Protein AF-A0A9D2T062-F1 (afdb_monomer_lite)

Sequence (338 aa):
MGRRLSGLFLVLALALAACGGQGSWQEQYDLGVQYLSEGNYEEAILAFTAAIEIDPNQAEAYLGRGDAFIGKAEAATPEGAEALEGEALSAYESALADLLRAIDLAPLTVQAYERAAQVYAALGYLDAAIAILERGIEATGDAGLQAALEGWKREQTLTVLTYQAAYRPDGTLCAFQYYDYNEQGYQIRTEFTHCDETGAAESTYIDQWEYDGEPGHCWHIPDRQGYDSEEAWRAEWQEEWHEPGTHDYWTSSTGGDYSICVDPLLYKDTRESVSETGDVLSNENASESESQRRWATAVYTFDEVGHPVAITSYYEDGTISGTAVLEWTVIEPVEEGT

pLDDT: mean 79.62, std 18.16, range [35.62, 98.81]

Structure (mmCIF, N/CA/C/O backbone):
data_AF-A0A9D2T062-F1
#
_entry.id   AF-A0A9D2T062-F1
#
loop_
_atom_site.group_PDB
_atom_site.id
_atom_site.type_symbol
_atom_site.label_atom_id
_atom_site.label_alt_id
_atom_site.label_comp_id
_atom_site.label_asym_id
_atom_site.label_entity_id
_atom_site.label_seq_id
_atom_site.pdbx_PDB_ins_code
_atom_site.Cartn_x
_atom_site.Cartn_y
_atom_site.Cartn_z
_atom_site.occupancy
_atom_site.B_iso_or_equiv
_atom_site.auth_seq_id
_atom_site.auth_comp_id
_atom_site.auth_asym_id
_atom_site.auth_atom_id
_atom_site.pdbx_PDB_model_num
ATOM 1 N N . MET A 1 1 ? -34.544 0.265 85.276 1.00 42.06 1 MET A N 1
ATOM 2 C CA . MET A 1 1 ? -34.104 1.275 84.284 1.00 42.06 1 MET A CA 1
ATOM 3 C C . MET A 1 1 ? -32.990 0.640 83.463 1.00 42.06 1 MET A C 1
ATOM 5 O O . MET A 1 1 ? -31.954 0.375 84.033 1.00 42.06 1 MET A O 1
ATOM 9 N N . GLY A 1 2 ? -33.128 0.216 82.211 1.00 40.97 2 GLY A N 1
ATOM 10 C CA . GLY A 1 2 ? -34.117 0.535 81.192 1.00 40.97 2 GLY A CA 1
ATOM 11 C C . GLY A 1 2 ? -33.544 1.516 80.165 1.00 40.97 2 GLY A C 1
ATOM 12 O O . GLY A 1 2 ? -33.654 2.714 80.396 1.00 40.97 2 GLY A O 1
ATOM 13 N N . ARG A 1 3 ? -33.113 0.971 79.006 1.00 43.97 3 ARG A N 1
ATOM 14 C CA . ARG A 1 3 ? -32.909 1.635 77.690 1.00 43.97 3 ARG A CA 1
ATOM 15 C C . ARG A 1 3 ? -31.596 2.466 77.623 1.00 43.97 3 ARG A C 1
ATOM 17 O O . ARG A 1 3 ? -31.287 3.160 78.570 1.00 43.97 3 ARG A O 1
ATOM 24 N N . ARG A 1 4 ? -30.757 2.497 76.577 1.00 46.62 4 ARG A N 1
ATOM 25 C CA . ARG A 1 4 ? -30.859 2.232 75.127 1.00 46.62 4 ARG A CA 1
ATOM 26 C C . ARG A 1 4 ? -29.434 1.968 74.602 1.00 46.62 4 ARG A C 1
ATOM 28 O O . ARG A 1 4 ? -28.598 2.841 74.779 1.00 46.62 4 ARG A O 1
ATOM 35 N N . LEU A 1 5 ? -29.155 0.841 73.945 1.00 46.44 5 LEU A N 1
ATOM 36 C CA . LEU A 1 5 ? -27.891 0.670 73.195 1.00 46.44 5 LEU A CA 1
ATOM 37 C C . LEU A 1 5 ? -28.026 -0.149 71.898 1.00 46.44 5 LEU A C 1
ATOM 39 O O . LEU A 1 5 ? -27.043 -0.377 71.212 1.00 46.44 5 LEU A O 1
ATOM 43 N N . SER A 1 6 ? -29.238 -0.531 71.491 1.00 50.16 6 SER A N 1
ATOM 44 C CA . SER A 1 6 ? -29.437 -1.455 70.358 1.00 50.16 6 SER A CA 1
ATOM 45 C C . SER A 1 6 ? -29.879 -0.781 69.051 1.00 50.16 6 SER A C 1
ATOM 47 O O . SER A 1 6 ? -30.357 -1.460 68.154 1.00 50.16 6 SER A O 1
ATOM 49 N N . GLY A 1 7 ? -29.769 0.548 68.938 1.00 49.25 7 GLY A N 1
ATOM 50 C CA . GLY A 1 7 ? -30.321 1.303 67.801 1.00 49.25 7 GLY A CA 1
ATOM 51 C C . GLY A 1 7 ? -29.328 1.721 66.714 1.00 49.25 7 GLY A C 1
ATOM 52 O O . GLY A 1 7 ? -29.770 2.112 65.643 1.00 49.25 7 GLY A O 1
ATOM 53 N N . LEU A 1 8 ? -28.013 1.660 66.958 1.00 43.75 8 LEU A N 1
ATOM 54 C CA . LEU A 1 8 ? -27.030 2.248 66.032 1.00 43.75 8 LEU A CA 1
ATOM 55 C C . LEU A 1 8 ? -26.312 1.232 65.130 1.00 43.75 8 LEU A C 1
ATOM 57 O O . LEU A 1 8 ? -25.716 1.624 64.138 1.00 43.75 8 LEU A O 1
ATOM 61 N N . PHE A 1 9 ? -26.418 -0.068 65.420 1.00 42.94 9 PHE A N 1
ATOM 62 C CA . PHE A 1 9 ? -25.858 -1.123 64.562 1.00 42.94 9 PHE A CA 1
ATOM 63 C C . PHE A 1 9 ? -26.811 -1.589 63.452 1.00 42.94 9 PHE A C 1
ATOM 65 O O . PHE A 1 9 ? -26.389 -2.313 62.559 1.00 42.94 9 PHE A O 1
ATOM 72 N N . LEU A 1 10 ? -28.079 -1.155 63.468 1.00 45.53 10 LEU A N 1
ATOM 73 C CA . LEU A 1 10 ? -29.064 -1.532 62.446 1.00 45.53 10 LEU A CA 1
ATOM 74 C C . LEU A 1 10 ? -29.167 -0.536 61.277 1.00 45.53 10 LEU A C 1
ATOM 76 O O . LEU A 1 10 ? -29.875 -0.807 60.315 1.00 45.53 10 LEU A O 1
ATOM 80 N N . VAL A 1 11 ? -28.469 0.604 61.341 1.00 47.41 11 VAL A N 1
ATOM 81 C CA . VAL A 1 11 ? -28.487 1.626 60.275 1.00 47.41 11 VAL A CA 1
ATOM 82 C C . VAL A 1 11 ? -27.285 1.487 59.328 1.00 47.41 11 VAL A C 1
ATOM 84 O O . VAL A 1 11 ? -27.328 1.991 58.214 1.00 47.41 11 VAL A O 1
ATOM 87 N N . LEU A 1 12 ? -26.256 0.715 59.698 1.00 43.84 12 LEU A N 1
ATOM 88 C CA . LEU A 1 12 ? -25.101 0.445 58.830 1.00 43.84 12 LEU A CA 1
ATOM 89 C C . LEU A 1 12 ? -25.234 -0.832 57.976 1.00 43.84 12 LEU A C 1
ATOM 91 O O . LEU A 1 12 ? -24.347 -1.129 57.186 1.00 43.84 12 LEU A O 1
ATOM 95 N N . ALA A 1 13 ? -26.332 -1.581 58.114 1.00 45.59 13 ALA A N 1
ATOM 96 C CA . ALA A 1 13 ? -26.586 -2.821 57.368 1.00 45.59 13 ALA A CA 1
ATOM 97 C C . ALA A 1 13 ? -27.695 -2.689 56.301 1.00 45.59 13 ALA A C 1
ATOM 99 O O . ALA A 1 13 ? -28.050 -3.672 55.661 1.00 45.59 13 ALA A O 1
ATOM 100 N N . LEU A 1 14 ? -28.242 -1.483 56.097 1.00 46.34 14 LEU A N 1
ATOM 101 C CA . LEU A 1 14 ? -29.313 -1.202 55.126 1.00 46.34 14 LEU A CA 1
ATOM 102 C C . LEU A 1 14 ? -28.851 -0.394 53.899 1.00 46.34 14 LEU A C 1
ATOM 104 O O . LEU A 1 14 ? -29.676 0.014 53.092 1.00 46.34 14 LEU A O 1
ATOM 108 N N . ALA A 1 15 ? -27.539 -0.232 53.707 1.00 42.97 15 ALA A N 1
ATOM 109 C CA . ALA A 1 15 ? -26.947 0.302 52.473 1.00 42.97 15 ALA A CA 1
ATOM 110 C C . ALA A 1 15 ? -26.426 -0.807 51.528 1.00 42.97 15 ALA A C 1
ATOM 112 O O . ALA A 1 15 ? -25.572 -0.555 50.688 1.00 42.97 15 ALA A O 1
ATOM 113 N N . LEU A 1 16 ? -26.930 -2.040 51.673 1.00 47.06 16 LEU A N 1
ATOM 114 C CA . LEU A 1 16 ? -26.612 -3.203 50.825 1.00 47.06 16 LEU A CA 1
ATOM 115 C C . LEU A 1 16 ? -27.836 -3.726 50.051 1.00 47.06 16 LEU A C 1
ATOM 117 O O . LEU A 1 16 ? -27.900 -4.890 49.674 1.00 47.06 16 LEU A O 1
ATOM 121 N N . ALA A 1 17 ? -28.822 -2.863 49.808 1.00 43.97 17 ALA A N 1
ATOM 122 C CA . ALA A 1 17 ? -29.994 -3.196 49.002 1.00 43.97 17 ALA A CA 1
ATOM 123 C C . ALA A 1 17 ? -30.348 -2.062 48.031 1.00 43.97 17 ALA A C 1
ATOM 125 O O . ALA A 1 17 ? -31.507 -1.681 47.904 1.00 43.97 17 ALA A O 1
ATOM 126 N N . ALA A 1 18 ? -29.350 -1.537 47.318 1.00 43.19 18 ALA A N 1
ATOM 127 C CA . ALA A 1 18 ? -29.587 -0.968 45.995 1.00 43.19 18 ALA A CA 1
ATOM 128 C C . ALA A 1 18 ? -29.536 -2.114 44.971 1.00 43.19 18 ALA A C 1
ATOM 130 O O . ALA A 1 18 ? -28.650 -2.190 44.131 1.00 43.19 18 ALA A O 1
ATOM 131 N N . CYS A 1 19 ? -30.489 -3.044 45.081 1.00 45.12 19 CYS A N 1
ATOM 132 C CA . CYS A 1 19 ? -30.868 -3.904 43.968 1.00 45.12 19 CYS A CA 1
ATOM 133 C C . CYS A 1 19 ? -31.686 -3.049 42.989 1.00 45.12 19 CYS A C 1
ATOM 135 O O . CYS A 1 19 ? -32.913 -3.099 42.992 1.00 45.12 19 CYS A O 1
ATOM 137 N N . GLY A 1 20 ? -31.008 -2.213 42.208 1.00 46.09 20 GLY A N 1
ATOM 138 C CA . GLY A 1 20 ? -31.485 -1.763 40.903 1.00 46.09 20 GLY A CA 1
ATOM 139 C C . GLY A 1 20 ? -30.562 -2.440 39.904 1.00 46.09 20 GLY A C 1
ATOM 140 O O . GLY A 1 20 ? -29.369 -2.166 39.941 1.00 46.09 20 GLY A O 1
ATOM 141 N N . GLY A 1 21 ? -31.067 -3.428 39.163 1.00 51.72 21 GLY A N 1
ATOM 142 C CA . GLY A 1 21 ? -30.239 -4.354 38.390 1.00 51.72 21 GLY A CA 1
ATOM 143 C C . GLY A 1 21 ? -29.234 -3.628 37.501 1.00 51.72 21 GLY A C 1
ATOM 144 O O . GLY A 1 21 ? -29.600 -2.671 36.824 1.00 51.72 21 GLY A O 1
ATOM 145 N N . GLN A 1 22 ? -27.980 -4.092 37.493 1.00 59.81 22 GLN A N 1
ATOM 146 C CA . GLN A 1 22 ? -27.142 -3.893 36.314 1.00 59.81 22 GLN A CA 1
ATOM 147 C C . GLN A 1 22 ? -27.967 -4.406 35.135 1.00 59.81 22 GLN A C 1
ATOM 149 O O . GLN A 1 22 ? -28.383 -5.568 35.143 1.00 59.81 22 GLN A O 1
ATOM 154 N N . GLY A 1 23 ? -28.296 -3.508 34.206 1.00 67.06 23 GLY A N 1
ATOM 155 C CA . GLY A 1 23 ? -28.950 -3.892 32.964 1.00 67.06 23 GLY A CA 1
ATOM 156 C C . GLY A 1 23 ? -28.120 -4.947 32.238 1.00 67.06 23 GLY A C 1
ATOM 157 O O . GLY A 1 23 ? -26.941 -5.138 32.544 1.00 67.06 23 GLY A O 1
ATOM 158 N N . SER A 1 24 ? -28.721 -5.672 31.302 1.00 91.62 24 SER A N 1
ATOM 159 C CA . SER A 1 24 ? -27.929 -6.587 30.467 1.00 91.62 24 SER A CA 1
ATOM 160 C C . SER A 1 24 ? -26.919 -5.797 29.621 1.00 91.62 24 SER A C 1
ATOM 162 O O . SER A 1 24 ? -27.142 -4.616 29.348 1.00 91.62 24 SER A O 1
ATOM 164 N N . TRP A 1 25 ? -25.826 -6.430 29.175 1.00 96.12 25 TRP A N 1
ATOM 165 C CA . TRP A 1 25 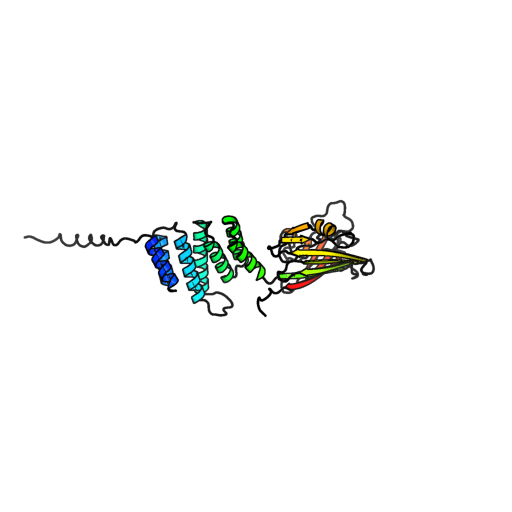? -24.880 -5.773 28.260 1.00 96.12 25 TRP A CA 1
ATOM 166 C C . TRP A 1 25 ? -25.607 -5.236 27.014 1.00 96.12 25 TRP A C 1
ATOM 168 O O . TRP A 1 25 ? -25.284 -4.151 26.547 1.00 96.12 25 TRP A O 1
ATOM 178 N N . GLN A 1 26 ? -26.646 -5.947 26.553 1.00 96.62 26 GLN A N 1
ATOM 179 C CA . GLN A 1 26 ? -27.482 -5.565 25.417 1.00 96.62 26 GLN A CA 1
ATOM 180 C C . GLN A 1 26 ? -28.207 -4.236 25.656 1.00 96.62 26 GLN A C 1
ATOM 182 O O . GLN A 1 26 ? -28.240 -3.397 24.771 1.00 96.62 26 GLN A O 1
ATOM 187 N N . GLU A 1 27 ? -28.743 -4.000 26.856 1.00 96.19 27 GLU A N 1
ATOM 188 C CA . GLU A 1 27 ? -29.428 -2.735 27.165 1.00 96.19 27 GLU A CA 1
ATOM 189 C C . GLU A 1 27 ? -28.457 -1.547 27.145 1.00 96.19 27 GLU A C 1
ATOM 191 O O . GLU A 1 27 ? -28.812 -0.463 26.686 1.00 96.19 27 GLU A O 1
ATOM 196 N N . GLN A 1 28 ? -27.229 -1.743 27.636 1.00 98.06 28 GLN A N 1
ATOM 197 C CA . GLN A 1 28 ? -26.187 -0.713 27.578 1.00 98.06 28 GLN A CA 1
ATOM 198 C C . GLN A 1 28 ? -25.672 -0.509 26.148 1.00 98.06 28 GLN A C 1
ATOM 200 O O . GLN A 1 28 ? -25.434 0.622 25.736 1.00 98.06 28 GLN A O 1
ATOM 205 N N . TYR A 1 29 ? -25.558 -1.588 25.374 1.00 98.31 29 TYR A N 1
ATOM 206 C CA . TYR A 1 29 ? -25.209 -1.540 23.959 1.00 98.31 29 TYR A CA 1
ATOM 207 C C . TYR A 1 29 ? -26.258 -0.773 23.144 1.00 98.31 29 TYR A C 1
ATOM 209 O O . TYR A 1 29 ? -25.903 0.159 22.429 1.00 98.31 29 TYR A O 1
ATOM 217 N N . ASP A 1 30 ? -27.544 -1.096 23.302 1.00 98.19 30 ASP A N 1
ATOM 218 C CA . ASP A 1 30 ? -28.645 -0.436 22.592 1.00 98.19 30 ASP A CA 1
ATOM 219 C C . ASP A 1 30 ? -28.694 1.068 22.920 1.00 98.19 30 ASP A C 1
ATOM 221 O O . ASP A 1 30 ? -28.937 1.899 22.043 1.00 98.19 30 ASP A O 1
ATOM 225 N N . LEU A 1 31 ? -28.407 1.433 24.175 1.00 98.06 31 LEU A N 1
ATOM 226 C CA . LEU A 1 31 ? -28.274 2.828 24.592 1.00 98.06 31 LEU A CA 1
ATOM 227 C C . LEU A 1 31 ? -27.067 3.513 23.929 1.00 98.06 31 LEU A C 1
ATOM 229 O O . LEU A 1 31 ? -27.183 4.652 23.480 1.00 98.06 31 LEU A O 1
ATOM 233 N N . GLY A 1 32 ? -25.928 2.822 23.834 1.00 98.50 32 GLY A N 1
ATOM 234 C CA . GLY A 1 32 ? -24.748 3.308 23.116 1.00 98.50 32 GLY A CA 1
ATOM 235 C C . GLY A 1 32 ? -25.032 3.559 21.638 1.00 98.50 32 GLY A C 1
ATOM 236 O O . GLY A 1 32 ? -24.689 4.621 21.124 1.00 98.50 32 GLY A O 1
ATOM 237 N N . VAL A 1 33 ? -25.746 2.642 20.978 1.00 98.62 33 VAL A N 1
ATOM 238 C CA . VAL A 1 33 ? -26.196 2.801 19.586 1.00 98.62 33 VAL A CA 1
ATOM 239 C C . VAL A 1 33 ? -27.109 4.018 19.437 1.00 98.62 33 VAL A C 1
ATOM 241 O O . VAL A 1 33 ? -26.952 4.788 18.488 1.00 98.62 33 VAL A O 1
ATOM 244 N N . GLN A 1 34 ? -28.035 4.232 20.379 1.00 98.56 34 GLN A N 1
ATOM 245 C CA . GLN A 1 34 ? -28.895 5.414 20.361 1.00 98.56 34 GLN A CA 1
ATOM 246 C C . GLN A 1 34 ? -28.066 6.703 20.445 1.00 98.56 34 GLN A C 1
ATOM 248 O O . GLN A 1 34 ? -28.209 7.566 19.577 1.00 98.56 34 GLN A O 1
ATOM 253 N N . TYR A 1 35 ? -27.182 6.827 21.437 1.00 98.69 35 TYR A N 1
ATOM 254 C CA . TYR A 1 35 ? -26.345 8.020 21.594 1.00 98.69 35 TYR A CA 1
ATOM 255 C C . TYR A 1 35 ? -25.433 8.260 20.391 1.00 98.69 35 TYR A C 1
ATOM 257 O O . TYR A 1 35 ? -25.313 9.397 19.936 1.00 98.69 35 TYR A O 1
ATOM 265 N N . LEU A 1 36 ? -24.860 7.193 19.829 1.00 98.50 36 LEU A N 1
ATOM 266 C CA . LEU A 1 36 ? -24.035 7.271 18.628 1.00 98.50 36 LEU A CA 1
ATOM 267 C C . LEU A 1 36 ? -24.833 7.833 17.444 1.00 98.50 36 LEU A C 1
ATOM 269 O O . LEU A 1 36 ? -24.361 8.734 16.757 1.00 98.50 36 LEU A O 1
ATOM 273 N N . SER A 1 37 ? -26.070 7.367 17.247 1.00 97.94 37 SER A N 1
ATOM 274 C CA . SER A 1 37 ? -26.948 7.865 16.177 1.00 97.94 37 SER A CA 1
ATOM 275 C C . SER A 1 37 ? -27.364 9.332 16.349 1.00 97.94 37 SER A C 1
ATOM 277 O O . SER A 1 37 ? -27.714 9.997 15.374 1.00 97.94 37 SER A O 1
ATOM 279 N N . GLU A 1 38 ? -27.313 9.845 17.580 1.00 97.88 38 GLU A N 1
ATOM 280 C CA . GLU A 1 38 ? -27.590 11.243 17.919 1.00 97.88 38 GLU A CA 1
ATOM 281 C C . GLU A 1 38 ? -26.332 12.133 17.835 1.00 97.88 38 GLU A C 1
ATOM 283 O O . GLU A 1 38 ? -26.443 13.347 18.004 1.00 97.88 38 GLU A O 1
ATOM 288 N N . GLY A 1 39 ? -25.150 11.558 17.568 1.00 97.25 39 GLY A N 1
ATOM 289 C CA . GLY A 1 39 ? -23.861 12.264 17.573 1.00 97.25 39 GLY A CA 1
ATOM 290 C C . GLY A 1 39 ? -23.332 12.590 18.976 1.00 97.25 39 GLY A C 1
ATOM 291 O O . GLY A 1 39 ? -22.400 13.377 19.118 1.00 97.25 39 GLY A O 1
ATOM 292 N N . ASN A 1 40 ? -23.923 12.000 20.018 1.00 98.38 40 ASN A N 1
ATOM 293 C CA . ASN A 1 40 ? -23.521 12.171 21.414 1.00 98.38 40 ASN A CA 1
ATOM 294 C C . ASN A 1 40 ? -22.397 11.173 21.739 1.00 98.38 40 ASN A C 1
ATOM 296 O O . ASN A 1 40 ? -22.619 10.138 22.374 1.00 98.38 40 ASN A O 1
ATOM 300 N N . TYR A 1 41 ? -21.199 11.434 21.210 1.00 98.38 41 TYR A N 1
ATOM 301 C CA . TYR A 1 41 ? -20.104 10.462 21.202 1.00 98.38 41 TYR A CA 1
ATOM 302 C C . TYR A 1 41 ? -19.608 10.101 22.606 1.00 98.38 41 TYR A C 1
ATOM 304 O O . TYR A 1 41 ? -19.357 8.929 22.883 1.00 98.38 41 TYR A O 1
ATOM 312 N N . GLU A 1 42 ? -19.507 11.065 23.521 1.00 98.38 42 GLU A N 1
ATOM 313 C CA . GLU A 1 42 ? -19.092 10.814 24.904 1.00 98.38 42 GLU A CA 1
ATOM 314 C C . GLU A 1 42 ? -20.078 9.900 25.642 1.00 98.38 42 GLU A C 1
ATOM 316 O O . GLU A 1 42 ? -19.667 8.941 26.301 1.00 98.38 42 GLU A O 1
ATOM 321 N N . GLU A 1 43 ? -21.380 10.162 25.520 1.00 98.50 43 GLU A N 1
ATOM 322 C CA . GLU A 1 43 ? -22.428 9.329 26.106 1.00 98.50 43 GLU A CA 1
ATOM 323 C C . GLU A 1 43 ? -22.451 7.928 25.483 1.00 98.50 43 GLU A C 1
ATOM 325 O O . GLU A 1 43 ? -22.599 6.940 26.209 1.00 98.50 43 GLU A O 1
ATOM 330 N N . ALA A 1 44 ? -22.233 7.823 24.169 1.00 98.75 44 ALA A N 1
ATOM 331 C CA . ALA A 1 44 ? -22.102 6.542 23.482 1.00 98.75 44 ALA A CA 1
ATOM 332 C C . ALA A 1 44 ? -20.908 5.737 24.018 1.00 98.75 44 ALA A C 1
ATOM 334 O O . ALA A 1 44 ? -21.064 4.569 24.381 1.00 98.75 44 ALA A O 1
ATOM 335 N N . ILE A 1 45 ? -19.735 6.368 24.159 1.00 98.81 45 ILE A N 1
ATOM 336 C CA . ILE A 1 45 ? -18.526 5.741 24.715 1.00 98.81 45 ILE A CA 1
ATOM 337 C C . ILE A 1 45 ? -18.784 5.212 26.131 1.00 98.81 45 ILE A C 1
ATOM 339 O O . ILE A 1 45 ? -18.372 4.093 26.454 1.00 98.81 45 ILE A O 1
ATOM 343 N N . LEU A 1 46 ? -19.476 5.981 26.979 1.00 98.50 46 LEU A N 1
ATOM 344 C CA . LEU A 1 46 ? -19.821 5.557 28.340 1.00 98.50 46 LEU A CA 1
ATOM 345 C C . LEU A 1 46 ? -20.771 4.352 28.346 1.00 98.50 46 LEU A C 1
ATOM 347 O O . LEU A 1 46 ? -20.537 3.398 29.091 1.00 98.50 46 LEU A O 1
ATOM 351 N N . ALA A 1 47 ? -21.807 4.366 27.508 1.00 98.50 47 ALA A N 1
ATOM 352 C CA . ALA A 1 47 ? -22.774 3.274 27.417 1.00 98.50 47 ALA A CA 1
ATOM 353 C C . ALA A 1 47 ? -22.136 1.981 26.876 1.00 98.50 47 ALA A C 1
ATOM 355 O O . ALA A 1 47 ? -22.282 0.918 27.483 1.00 98.50 47 ALA A O 1
ATOM 356 N N . PHE A 1 48 ? -21.331 2.060 25.812 1.00 98.75 48 PHE A N 1
ATOM 357 C CA . PHE A 1 48 ? -20.593 0.894 25.317 1.00 98.75 48 PHE A CA 1
ATOM 358 C C . PHE A 1 48 ? -19.552 0.390 26.320 1.00 98.75 48 PHE A C 1
ATOM 360 O O . PHE A 1 48 ? -19.372 -0.817 26.465 1.00 98.75 48 PHE A O 1
ATOM 367 N N . THR A 1 49 ? -18.904 1.286 27.071 1.00 98.75 49 THR A N 1
ATOM 368 C CA . THR A 1 49 ? -17.995 0.883 28.154 1.00 98.75 49 THR A CA 1
ATOM 369 C C . THR A 1 49 ? -18.734 0.086 29.224 1.00 98.75 49 THR A C 1
ATOM 371 O O . THR A 1 49 ? -18.247 -0.967 29.629 1.00 98.75 49 THR A O 1
ATOM 374 N N . ALA A 1 50 ? -19.934 0.516 29.623 1.00 98.06 50 ALA A N 1
ATOM 375 C CA . ALA A 1 50 ? -20.762 -0.248 30.551 1.00 98.06 50 ALA A CA 1
ATOM 376 C C . ALA A 1 50 ? -21.153 -1.625 29.980 1.00 98.06 50 ALA A C 1
ATOM 378 O O . ALA A 1 50 ? -21.129 -2.614 30.712 1.00 98.06 50 ALA A O 1
ATOM 379 N N . ALA A 1 51 ? -21.457 -1.721 28.679 1.00 98.31 51 ALA A N 1
ATOM 380 C CA . ALA A 1 51 ? -21.722 -3.003 28.019 1.00 98.31 51 ALA A CA 1
ATOM 381 C C . ALA A 1 51 ? -20.507 -3.950 28.084 1.00 98.31 51 ALA A C 1
ATOM 383 O O . ALA A 1 51 ? -20.660 -5.106 28.479 1.00 98.31 51 ALA A O 1
ATOM 384 N N . ILE A 1 52 ? -19.305 -3.443 27.781 1.00 98.44 52 ILE A N 1
ATOM 385 C CA . ILE A 1 52 ? -18.034 -4.189 27.836 1.00 98.44 52 ILE A CA 1
ATOM 386 C C . ILE A 1 52 ? -17.692 -4.630 29.270 1.00 98.44 52 ILE A C 1
ATOM 388 O O . ILE A 1 52 ? -17.176 -5.727 29.475 1.00 98.44 52 ILE A O 1
ATOM 392 N N . GLU A 1 53 ? -17.979 -3.803 30.280 1.00 98.06 53 GLU A N 1
ATOM 393 C CA . GLU A 1 53 ? -17.776 -4.165 31.691 1.00 98.06 53 GLU A CA 1
ATOM 394 C C . GLU A 1 53 ? -18.713 -5.290 32.156 1.00 98.06 53 GLU A C 1
ATOM 396 O O . GLU A 1 53 ? -18.333 -6.089 33.018 1.00 98.06 53 GLU A O 1
ATOM 401 N N . ILE A 1 54 ? -19.930 -5.360 31.604 1.00 97.56 54 ILE A N 1
ATOM 402 C CA . ILE A 1 54 ? -20.891 -6.432 31.895 1.00 97.56 54 ILE A CA 1
ATOM 403 C C . ILE A 1 54 ? -20.483 -7.727 31.185 1.00 97.56 54 ILE A C 1
ATOM 405 O O . ILE A 1 54 ? -20.514 -8.791 31.810 1.00 97.56 54 ILE A O 1
ATOM 409 N N . ASP A 1 55 ? -20.100 -7.647 29.907 1.00 97.31 55 ASP A N 1
ATOM 410 C CA . ASP A 1 55 ? -19.585 -8.784 29.143 1.00 97.31 55 ASP A CA 1
ATOM 411 C C . ASP A 1 55 ? -18.430 -8.378 28.195 1.00 97.31 55 ASP A C 1
ATOM 413 O O . ASP A 1 55 ? -18.660 -7.786 27.136 1.00 97.31 55 ASP A O 1
ATOM 417 N N . PRO A 1 56 ? -17.173 -8.732 28.529 1.00 97.38 56 PRO A N 1
ATOM 418 C CA . PRO A 1 56 ? -15.987 -8.333 27.769 1.00 97.38 56 PRO A CA 1
ATOM 419 C C . PRO A 1 56 ? -15.732 -9.176 26.508 1.00 97.38 56 PRO A C 1
ATOM 421 O O . PRO A 1 56 ? -14.685 -9.019 25.871 1.00 97.38 56 PRO A O 1
ATOM 424 N N . ASN A 1 57 ? -16.626 -10.107 26.158 1.00 97.31 57 ASN A N 1
ATOM 425 C CA . ASN A 1 57 ? -16.515 -10.911 24.934 1.00 97.31 57 ASN A CA 1
ATOM 426 C C . ASN A 1 57 ? -17.466 -10.450 23.822 1.00 97.31 57 ASN A C 1
ATOM 428 O O . ASN A 1 57 ? -17.544 -11.095 22.778 1.00 97.31 57 ASN A O 1
ATOM 432 N N . GLN A 1 58 ? -18.161 -9.330 24.023 1.00 97.75 58 GLN A N 1
ATOM 433 C CA . GLN A 1 58 ? -19.114 -8.801 23.055 1.00 97.75 58 GLN A CA 1
ATOM 434 C C . GLN A 1 58 ? -18.408 -7.952 22.002 1.00 97.75 58 GLN A C 1
ATOM 436 O O . GLN A 1 58 ? -18.152 -6.765 22.211 1.00 97.75 58 GLN A O 1
ATOM 441 N N . ALA A 1 59 ? -18.095 -8.572 20.862 1.00 97.88 59 ALA A N 1
ATOM 442 C CA . ALA A 1 59 ? -17.425 -7.916 19.743 1.00 97.88 59 ALA A CA 1
ATOM 443 C C . ALA A 1 59 ? -18.185 -6.670 19.258 1.00 97.88 59 ALA A C 1
ATOM 445 O O . ALA A 1 59 ? -17.552 -5.652 18.980 1.00 97.88 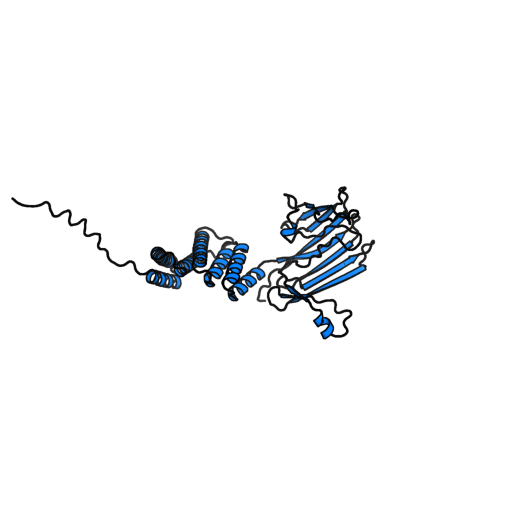59 ALA A O 1
ATOM 446 N N . GLU A 1 60 ? -19.526 -6.700 19.229 1.00 97.56 60 GLU A N 1
ATOM 447 C CA . GLU A 1 60 ? -20.318 -5.548 18.785 1.00 97.56 60 GLU A CA 1
ATOM 448 C C . GLU A 1 60 ? -20.163 -4.340 19.716 1.00 97.56 60 GLU A C 1
ATOM 450 O O . GLU A 1 60 ? -20.181 -3.206 19.245 1.00 97.56 60 GLU A O 1
ATOM 455 N N . ALA A 1 61 ? -19.972 -4.552 21.023 1.00 98.38 61 ALA A N 1
ATOM 456 C CA . ALA A 1 61 ? -19.786 -3.456 21.973 1.00 98.38 61 ALA A CA 1
ATOM 457 C C . ALA A 1 61 ? -18.438 -2.746 21.779 1.00 98.38 61 ALA A C 1
ATOM 459 O O . ALA A 1 61 ? -18.376 -1.522 21.883 1.00 98.38 61 ALA A O 1
ATOM 460 N N . TYR A 1 62 ? -17.381 -3.493 21.441 1.00 98.69 62 TYR A N 1
ATOM 461 C CA . TYR A 1 62 ? -16.098 -2.910 21.037 1.00 98.69 62 TYR A CA 1
ATOM 462 C C . TYR A 1 62 ? -16.211 -2.178 19.699 1.00 98.69 62 TYR A C 1
ATOM 464 O O . TYR A 1 62 ? -15.783 -1.033 19.609 1.00 98.69 62 TYR A O 1
ATOM 472 N N . LEU A 1 63 ? -16.847 -2.785 18.691 1.00 98.62 63 LEU A N 1
ATOM 473 C CA . LEU A 1 63 ? -17.075 -2.144 17.392 1.00 98.62 63 LEU A CA 1
ATOM 474 C C . LEU A 1 63 ? -17.848 -0.823 17.539 1.00 98.62 63 LEU A C 1
ATOM 476 O O . LEU A 1 63 ? -17.403 0.205 17.040 1.00 98.62 63 LEU A O 1
ATOM 480 N N . GLY A 1 64 ? -18.952 -0.829 18.293 1.00 98.62 64 GLY A N 1
ATOM 481 C CA . GLY A 1 64 ? -19.762 0.366 18.540 1.00 98.62 64 GLY A CA 1
ATOM 482 C C . GLY A 1 64 ? -19.008 1.457 19.302 1.00 98.62 64 GLY A C 1
ATOM 483 O O . GLY A 1 64 ? -19.146 2.639 18.985 1.00 98.62 64 GLY A O 1
ATOM 484 N N . ARG A 1 65 ? -18.160 1.087 20.274 1.00 98.81 65 ARG A N 1
ATOM 485 C CA . ARG A 1 65 ? -17.303 2.062 20.963 1.00 98.81 65 ARG A CA 1
ATOM 486 C C . ARG A 1 65 ? -16.212 2.614 20.049 1.00 98.81 65 ARG A C 1
ATOM 488 O O . ARG A 1 65 ? -15.938 3.810 20.115 1.00 98.81 65 ARG A O 1
ATOM 495 N N . GLY A 1 66 ? -15.653 1.777 19.177 1.00 98.69 66 GLY A N 1
ATOM 496 C CA . GLY A 1 66 ? -14.733 2.185 18.121 1.00 98.69 66 GLY A CA 1
ATOM 497 C C . GLY A 1 66 ? -15.358 3.227 17.194 1.00 98.69 66 GLY A C 1
ATOM 498 O O . GLY A 1 66 ? -14.784 4.297 17.017 1.00 98.69 66 GLY A O 1
ATOM 499 N N . ASP A 1 67 ? -16.572 2.976 16.699 1.00 98.75 67 ASP A N 1
ATOM 500 C CA . ASP A 1 67 ? -17.328 3.936 15.881 1.00 98.75 67 ASP A CA 1
ATOM 501 C C . ASP A 1 67 ? -17.605 5.253 16.635 1.00 98.75 67 ASP A C 1
ATOM 503 O O . ASP A 1 67 ? -17.493 6.338 16.064 1.00 98.75 67 ASP A O 1
ATOM 507 N N . ALA A 1 68 ? -17.920 5.191 17.934 1.00 98.75 68 ALA A N 1
ATOM 508 C CA . ALA A 1 68 ? -18.106 6.394 18.748 1.00 98.75 68 ALA A CA 1
ATOM 509 C C . ALA A 1 68 ? -16.808 7.198 18.925 1.00 98.75 68 ALA A C 1
ATOM 511 O O . ALA A 1 68 ? -16.834 8.429 18.887 1.00 98.75 68 ALA A O 1
ATOM 512 N N . PHE A 1 69 ? -15.667 6.522 19.077 1.00 98.69 69 PHE A N 1
ATOM 513 C CA . PHE A 1 69 ? -14.362 7.178 19.093 1.00 98.69 69 PHE A CA 1
ATOM 514 C C . PHE A 1 69 ? -13.994 7.788 17.736 1.00 98.69 69 PHE A C 1
ATOM 516 O O . PHE A 1 69 ? -13.456 8.892 17.728 1.00 98.69 69 PHE A O 1
ATOM 523 N N . ILE A 1 70 ? -14.324 7.140 16.613 1.00 98.56 70 ILE A N 1
ATOM 524 C CA . ILE A 1 70 ? -14.162 7.725 15.270 1.00 98.56 70 ILE A CA 1
ATOM 525 C C . ILE A 1 70 ? -14.970 9.019 15.167 1.00 98.56 70 ILE A C 1
ATOM 527 O O . ILE A 1 70 ? -14.397 10.062 14.873 1.00 98.56 70 ILE A O 1
ATOM 531 N N . GLY A 1 71 ? -16.263 8.991 15.504 1.00 98.00 71 GLY A N 1
ATOM 532 C CA . GLY A 1 71 ? -17.108 10.189 15.440 1.00 98.00 71 GLY A CA 1
ATOM 533 C C . GLY A 1 71 ? -16.601 11.329 16.334 1.00 98.00 71 GLY A C 1
ATOM 534 O O . GLY A 1 71 ? -16.597 12.493 15.930 1.00 98.00 71 GLY A O 1
ATOM 535 N N . LYS A 1 72 ? -16.084 10.999 17.526 1.00 97.88 72 LYS A N 1
ATOM 536 C CA . LYS A 1 72 ? -15.406 11.957 18.414 1.00 97.88 72 LYS A CA 1
ATOM 537 C C . LYS A 1 72 ? -14.141 12.538 17.771 1.00 97.88 72 LYS A C 1
ATOM 539 O O . LYS A 1 72 ? -13.901 13.739 17.878 1.00 97.88 72 LYS A O 1
ATOM 544 N N . ALA A 1 73 ? -13.338 11.704 17.114 1.00 97.06 73 ALA A N 1
ATOM 545 C CA . ALA A 1 73 ? -12.115 12.125 16.443 1.00 97.06 73 ALA A CA 1
ATOM 546 C C . ALA A 1 73 ? -12.407 13.036 15.244 1.00 97.06 73 ALA A C 1
ATOM 548 O O . ALA A 1 73 ? -11.801 14.101 15.115 1.00 97.06 73 ALA A O 1
ATOM 549 N N . GLU A 1 74 ? -13.385 12.669 14.417 1.00 95.56 74 GLU A N 1
ATOM 550 C CA . GLU A 1 74 ? -13.863 13.465 13.286 1.00 95.56 74 GLU A CA 1
ATOM 551 C C . GLU A 1 74 ? -14.386 14.828 13.755 1.00 95.56 74 GLU A C 1
ATOM 553 O O . GLU A 1 74 ? -14.003 15.857 13.204 1.00 95.56 74 GLU A O 1
ATOM 558 N N . ALA A 1 75 ? -15.180 14.867 14.832 1.00 95.62 75 ALA A N 1
ATOM 559 C CA . ALA A 1 75 ? -15.682 16.118 15.405 1.00 95.62 75 ALA A CA 1
ATOM 560 C C . ALA A 1 75 ? -14.578 17.012 15.998 1.00 95.62 75 ALA A C 1
ATOM 562 O O . ALA A 1 75 ? -14.742 18.233 16.071 1.00 95.62 75 ALA A O 1
ATOM 563 N N . ALA A 1 76 ? -13.467 16.414 16.434 1.00 94.50 76 ALA A N 1
ATOM 564 C CA . ALA A 1 76 ? -12.313 17.118 16.981 1.00 94.50 76 ALA A CA 1
ATOM 565 C C . ALA A 1 76 ? -11.278 17.520 15.913 1.00 94.50 76 ALA A C 1
ATOM 567 O O . ALA A 1 76 ? -10.399 18.329 16.212 1.00 94.50 76 ALA A O 1
ATOM 568 N N . THR A 1 77 ? -11.364 16.980 14.693 1.00 92.62 77 THR A N 1
ATOM 569 C CA . THR A 1 77 ? -10.441 17.277 13.588 1.00 92.62 77 THR A CA 1
ATOM 570 C C . THR A 1 77 ? -10.848 18.579 12.890 1.00 92.62 77 THR A C 1
ATOM 572 O O . THR A 1 77 ? -11.929 18.646 12.305 1.00 92.62 77 THR A O 1
ATOM 575 N N . PRO A 1 78 ? -10.016 19.638 12.914 1.00 86.50 78 PRO A N 1
ATOM 576 C CA . PRO A 1 78 ? -10.299 20.845 12.149 1.00 86.50 78 PRO A CA 1
ATOM 577 C C . PRO A 1 78 ? -10.285 20.569 10.643 1.00 86.50 78 PRO A C 1
ATOM 579 O O . PRO A 1 78 ? -9.440 19.827 10.145 1.00 86.50 78 PRO A O 1
ATOM 582 N N . GLU A 1 79 ? -11.178 21.223 9.904 1.00 84.25 79 GLU A N 1
ATOM 583 C CA . GLU A 1 79 ? -11.177 21.164 8.442 1.00 84.25 79 GLU A CA 1
ATOM 584 C C . GLU A 1 79 ? -9.829 21.666 7.886 1.00 84.25 79 GLU A C 1
ATOM 586 O O . GLU A 1 79 ? -9.370 22.755 8.241 1.00 84.25 79 GLU A O 1
ATOM 591 N N . GLY A 1 80 ? -9.186 20.860 7.034 1.00 73.75 80 GLY A N 1
ATOM 592 C CA . GLY A 1 80 ? -7.880 21.174 6.442 1.00 73.75 80 GLY A CA 1
ATOM 593 C C . GLY A 1 80 ? -6.673 20.966 7.365 1.00 73.75 80 GLY A C 1
ATOM 594 O O . GLY A 1 80 ? -5.619 21.543 7.106 1.00 73.75 80 GLY A O 1
ATOM 595 N N . ALA A 1 81 ? -6.806 20.191 8.447 1.00 76.44 81 ALA A N 1
ATOM 596 C CA . ALA A 1 81 ? -5.668 19.837 9.294 1.00 76.44 81 ALA A CA 1
ATOM 597 C C . ALA A 1 81 ? -4.595 19.062 8.503 1.00 76.44 81 ALA A C 1
ATOM 599 O O . ALA A 1 81 ? -4.882 18.027 7.911 1.00 76.44 81 ALA A O 1
ATOM 600 N N . GLU A 1 82 ? -3.351 19.552 8.533 1.00 67.81 82 GLU A N 1
ATOM 601 C CA . GLU A 1 82 ? -2.199 18.890 7.893 1.00 67.81 82 GLU A CA 1
ATOM 602 C C . GLU A 1 82 ? -1.724 17.651 8.676 1.00 67.81 82 GLU A C 1
ATOM 604 O O . GLU A 1 82 ? -1.062 16.781 8.117 1.00 67.81 82 GLU A O 1
ATOM 609 N N . ALA A 1 83 ? -2.052 17.566 9.970 1.00 72.19 83 ALA A N 1
ATOM 610 C CA . ALA A 1 83 ? -1.725 16.439 10.838 1.00 72.19 83 ALA A CA 1
ATOM 611 C C . ALA A 1 83 ? -2.739 16.299 11.985 1.00 72.19 83 ALA A C 1
ATOM 613 O O . ALA A 1 83 ? -3.270 17.294 12.489 1.00 72.19 83 ALA A O 1
ATOM 614 N N . LEU A 1 84 ? -2.980 15.059 12.424 1.00 80.12 84 LEU A N 1
ATOM 615 C CA . LEU A 1 84 ? -3.791 14.768 13.606 1.00 80.12 84 LEU A CA 1
ATOM 616 C C . LEU A 1 84 ? -3.000 15.004 14.894 1.00 80.12 84 LEU A C 1
ATOM 618 O O . LEU A 1 84 ? -1.904 14.478 15.073 1.00 80.12 84 LEU A O 1
ATOM 622 N N . GLU A 1 85 ? -3.602 15.719 15.841 1.00 83.56 85 GLU A N 1
ATOM 623 C CA . GLU A 1 85 ? -3.011 15.986 17.151 1.00 83.56 85 GLU A CA 1
ATOM 624 C C . GLU A 1 85 ? -4.071 15.960 18.264 1.00 83.56 85 GLU A C 1
ATOM 626 O O . GLU A 1 85 ? -5.280 16.020 18.024 1.00 83.56 85 GLU A O 1
ATOM 631 N N . GLY A 1 86 ? -3.610 15.890 19.515 1.00 92.56 86 GLY A N 1
ATOM 632 C CA . GLY A 1 86 ? -4.448 16.096 20.695 1.00 92.56 86 GLY A CA 1
ATOM 633 C C . GLY A 1 86 ? -5.608 15.106 20.822 1.00 92.56 86 GLY A C 1
ATOM 634 O O . GLY A 1 86 ? -5.409 13.893 20.854 1.00 92.56 86 GLY A O 1
ATOM 635 N N . GLU A 1 87 ? -6.821 15.641 20.969 1.00 94.06 87 GLU A N 1
ATOM 636 C CA . GLU A 1 87 ? -8.028 14.847 21.219 1.00 94.06 87 GLU A CA 1
ATOM 637 C C . GLU A 1 87 ? -8.395 13.946 20.035 1.00 94.06 87 GLU A C 1
ATOM 639 O O . GLU A 1 87 ? -8.742 12.788 20.258 1.00 94.06 87 GLU A O 1
ATOM 644 N N . ALA A 1 88 ? -8.256 14.437 18.799 1.00 93.81 88 ALA A N 1
ATOM 645 C CA . ALA A 1 88 ? -8.551 13.654 17.603 1.00 93.81 88 ALA A CA 1
ATOM 646 C C . ALA A 1 88 ? -7.613 12.445 17.484 1.00 93.81 88 ALA A C 1
ATOM 648 O O . ALA A 1 88 ? -8.076 11.318 17.328 1.00 93.81 88 ALA A O 1
ATOM 649 N N . LEU A 1 89 ? -6.303 12.665 17.654 1.00 86.62 89 LEU A N 1
ATOM 650 C CA . LEU A 1 89 ? -5.305 11.593 17.632 1.00 86.62 89 LEU A CA 1
ATOM 651 C C . LEU A 1 89 ? -5.597 10.529 18.703 1.00 86.62 89 LEU A C 1
ATOM 653 O O . LEU A 1 89 ? -5.683 9.344 18.394 1.00 86.62 89 LEU A O 1
ATOM 657 N N . SER A 1 90 ? -5.828 10.952 19.950 1.00 88.25 90 SER A N 1
ATOM 658 C CA . SER A 1 90 ? -6.109 10.027 21.056 1.00 88.25 90 SER A CA 1
ATOM 659 C C . SER A 1 90 ? -7.413 9.241 20.864 1.00 88.25 90 SER A C 1
ATOM 661 O O . SER A 1 90 ? -7.498 8.070 21.253 1.00 88.25 90 SER A O 1
ATOM 663 N N . ALA A 1 91 ? -8.432 9.865 20.268 1.00 97.31 91 ALA A N 1
ATOM 664 C CA . ALA A 1 91 ? -9.687 9.201 19.946 1.00 97.31 91 ALA A CA 1
ATOM 665 C C . ALA A 1 91 ? -9.497 8.163 18.828 1.00 97.31 91 ALA A C 1
ATOM 667 O O . ALA A 1 91 ? -9.940 7.031 18.997 1.00 97.31 91 ALA A O 1
ATOM 668 N N . TYR A 1 92 ? -8.757 8.476 17.759 1.00 93.38 92 TYR A N 1
ATOM 669 C CA . TYR A 1 92 ? -8.430 7.495 16.718 1.00 93.38 92 TYR A CA 1
ATOM 670 C C . TYR A 1 92 ? -7.605 6.311 17.242 1.00 93.38 92 TYR A C 1
ATOM 672 O O . TYR A 1 92 ? -7.908 5.166 16.912 1.00 93.38 92 TYR A O 1
ATOM 680 N N . GLU A 1 93 ? -6.618 6.537 18.114 1.00 85.88 93 GLU A N 1
ATOM 681 C CA . GLU A 1 93 ? -5.865 5.445 18.754 1.00 85.88 93 GLU A CA 1
ATOM 682 C C . GLU A 1 93 ? -6.777 4.533 19.595 1.00 85.88 93 GLU A C 1
ATOM 684 O O . GLU A 1 93 ? -6.647 3.306 19.565 1.00 85.88 93 GLU A O 1
ATOM 689 N N . SER A 1 94 ? -7.730 5.129 20.319 1.00 92.81 94 SER A N 1
ATOM 690 C CA . SER A 1 94 ? -8.718 4.388 21.113 1.00 92.81 94 SER A CA 1
ATOM 691 C C . SER A 1 94 ? -9.682 3.600 20.223 1.00 92.81 94 SER A C 1
ATOM 693 O O . SER A 1 94 ? -9.963 2.436 20.511 1.00 92.81 94 SER A O 1
ATOM 695 N N . ALA A 1 95 ? -10.134 4.203 19.116 1.00 98.38 95 ALA A N 1
ATOM 696 C CA . ALA A 1 95 ? -10.956 3.533 18.118 1.00 98.38 95 ALA A CA 1
ATOM 697 C C . ALA A 1 95 ? -10.239 2.309 17.551 1.00 98.38 95 ALA A C 1
ATOM 699 O O . ALA A 1 95 ? -10.794 1.212 17.553 1.00 98.38 95 ALA A O 1
ATOM 700 N N . LEU A 1 96 ? -8.985 2.476 17.125 1.00 90.69 96 LEU A N 1
ATOM 701 C CA . LEU A 1 96 ? -8.198 1.395 16.547 1.00 90.69 96 LEU A CA 1
ATOM 702 C C . LEU A 1 96 ? -8.032 0.226 17.524 1.00 90.69 96 LEU A C 1
ATOM 704 O O . LEU A 1 96 ? -8.217 -0.928 17.140 1.00 90.69 96 LEU A O 1
ATOM 708 N N . ALA A 1 97 ? -7.726 0.510 18.792 1.00 89.56 97 ALA A N 1
ATOM 709 C CA . ALA A 1 97 ? -7.588 -0.525 19.812 1.00 89.56 97 ALA A CA 1
ATOM 710 C C . ALA A 1 97 ? -8.877 -1.352 19.985 1.00 89.56 97 ALA A C 1
ATOM 712 O O . ALA A 1 97 ? -8.816 -2.583 20.067 1.00 89.56 97 ALA A O 1
ATOM 713 N N . ASP A 1 98 ? -10.038 -0.695 20.003 1.00 97.19 98 ASP A N 1
ATOM 714 C CA . ASP A 1 98 ? -11.334 -1.367 20.121 1.00 97.19 98 ASP A CA 1
ATOM 715 C C . ASP A 1 98 ? -11.702 -2.155 18.855 1.00 97.19 98 ASP A C 1
ATOM 717 O O . ASP A 1 98 ? -12.183 -3.285 18.953 1.00 97.19 98 ASP A O 1
ATOM 721 N N . LEU A 1 99 ? -11.418 -1.619 17.668 1.00 97.94 99 LEU A N 1
ATOM 722 C CA . LEU A 1 99 ? -11.664 -2.301 16.394 1.00 97.94 99 LEU A CA 1
ATOM 723 C C . LEU A 1 99 ? -10.822 -3.573 16.259 1.00 97.94 99 LEU A C 1
ATOM 725 O O . LEU A 1 99 ? -11.349 -4.630 15.909 1.00 97.94 99 LEU A O 1
ATOM 729 N N . LEU A 1 100 ? -9.538 -3.510 16.619 1.00 91.81 100 LEU A N 1
ATOM 730 C CA . LEU A 1 100 ? -8.670 -4.690 16.650 1.00 91.81 100 LEU A CA 1
ATOM 731 C C . LEU A 1 100 ? -9.174 -5.725 17.663 1.00 91.81 100 LEU A C 1
ATOM 733 O O . LEU A 1 100 ? -9.181 -6.922 17.377 1.00 91.81 100 LEU A O 1
ATOM 737 N N . ARG A 1 101 ? -9.679 -5.277 18.819 1.00 93.75 101 ARG A N 1
ATOM 738 C CA . ARG A 1 101 ? -10.292 -6.175 19.801 1.00 93.75 101 ARG A CA 1
ATOM 739 C C . ARG A 1 101 ? -11.577 -6.827 19.277 1.00 93.75 101 ARG A C 1
ATOM 741 O O . ARG A 1 101 ? -11.805 -8.005 19.558 1.00 93.75 101 ARG A O 1
ATOM 748 N N . ALA A 1 102 ? -12.398 -6.096 18.526 1.00 98.00 102 ALA A N 1
ATOM 749 C CA . ALA A 1 102 ? -13.592 -6.634 17.878 1.00 98.00 102 ALA A CA 1
ATOM 750 C C . ALA A 1 102 ? -13.230 -7.699 16.826 1.00 98.00 102 ALA A C 1
ATOM 752 O O . ALA A 1 102 ? -13.850 -8.762 16.811 1.00 98.00 102 ALA A O 1
ATOM 753 N N . ILE A 1 103 ? -12.185 -7.462 16.021 1.00 96.25 103 ILE A N 1
ATOM 754 C CA . ILE A 1 103 ? -11.645 -8.433 15.052 1.00 96.25 103 ILE A CA 1
ATOM 755 C C . ILE A 1 103 ? -11.162 -9.705 15.760 1.00 96.25 103 ILE A C 1
ATOM 757 O O . ILE A 1 103 ? -11.515 -10.808 15.347 1.00 96.25 103 ILE A O 1
ATOM 761 N N . ASP A 1 104 ? -10.410 -9.575 16.856 1.00 93.69 104 ASP A N 1
ATOM 762 C CA . ASP A 1 104 ? -9.912 -10.730 17.618 1.00 93.69 104 ASP A CA 1
ATOM 763 C C . ASP A 1 104 ? -11.046 -11.598 18.193 1.00 93.69 104 ASP A C 1
ATOM 765 O O . ASP A 1 104 ? -10.914 -12.819 18.301 1.00 93.69 104 ASP A O 1
ATOM 769 N N . LEU A 1 105 ? -12.156 -10.972 18.599 1.00 95.75 105 LEU A N 1
ATOM 770 C CA . LEU A 1 105 ? -13.327 -11.661 19.147 1.00 95.75 105 LEU A CA 1
ATOM 771 C C . LEU A 1 105 ? -14.215 -12.277 18.058 1.00 95.75 105 LEU A C 1
ATOM 773 O O . LEU A 1 105 ? -14.776 -13.355 18.262 1.00 95.75 105 LEU A O 1
ATOM 777 N N . ALA A 1 106 ? -14.351 -11.599 16.919 1.00 97.56 106 ALA A N 1
ATOM 778 C CA . ALA A 1 106 ? -15.223 -11.985 15.818 1.00 97.56 106 ALA A CA 1
ATOM 779 C C . ALA A 1 106 ? -14.543 -11.704 14.459 1.00 97.56 106 ALA A C 1
ATOM 781 O O . ALA A 1 106 ? -14.885 -10.728 13.786 1.00 97.56 106 ALA A O 1
ATOM 782 N N . PRO A 1 107 ? -13.631 -12.585 14.003 1.00 93.12 107 PRO A N 1
ATOM 783 C CA . PRO A 1 107 ? -12.778 -12.346 12.831 1.00 93.12 107 PRO A CA 1
ATOM 784 C C . PRO A 1 107 ? -13.516 -12.372 11.487 1.00 93.12 107 PRO A C 1
ATOM 786 O O . PRO A 1 107 ? -12.915 -12.127 10.452 1.00 93.12 107 PRO A O 1
ATOM 789 N N . LEU A 1 108 ? -14.817 -12.671 11.474 1.00 96.75 108 LEU A N 1
ATOM 790 C CA . LEU A 1 108 ? -15.645 -12.598 10.266 1.00 96.75 108 LEU A CA 1
ATOM 791 C C . LEU A 1 108 ? -16.403 -11.265 10.140 1.00 96.75 108 LEU A C 1
ATOM 793 O O . LEU A 1 108 ? -17.246 -11.107 9.260 1.00 96.75 108 LEU A O 1
ATOM 797 N N . THR A 1 109 ? -16.138 -10.308 11.033 1.00 96.12 109 THR A N 1
ATOM 798 C CA . THR A 1 109 ? -16.818 -9.008 11.057 1.00 96.12 109 THR A CA 1
ATOM 799 C C . THR A 1 109 ? -16.178 -8.055 10.051 1.00 96.12 109 THR A C 1
ATOM 801 O O . THR A 1 109 ? -15.294 -7.280 10.404 1.00 96.12 109 THR A O 1
ATOM 804 N N . VAL A 1 110 ? -16.651 -8.093 8.802 1.00 97.38 110 VAL A N 1
ATOM 805 C CA . VAL A 1 110 ? -16.173 -7.245 7.687 1.00 97.38 110 VAL A CA 1
ATOM 806 C C . VAL A 1 110 ? -16.053 -5.771 8.087 1.00 97.38 110 VAL A C 1
ATOM 808 O O . VAL A 1 110 ? -15.000 -5.164 7.912 1.00 97.38 110 VAL A O 1
ATOM 811 N N . GLN A 1 111 ? -17.097 -5.227 8.720 1.00 97.31 111 GLN A N 1
ATOM 812 C CA . GLN A 1 111 ? -17.149 -3.822 9.134 1.00 97.31 111 GLN A CA 1
ATOM 813 C C . GLN A 1 111 ? -15.975 -3.418 10.042 1.00 97.31 111 GLN A C 1
ATOM 815 O O . GLN A 1 111 ? -15.491 -2.295 9.953 1.00 97.31 111 GLN A O 1
ATOM 820 N N . ALA A 1 112 ? -15.484 -4.319 10.900 1.00 96.25 112 ALA A N 1
ATOM 821 C CA . ALA A 1 112 ? -14.389 -4.000 11.811 1.00 96.25 112 ALA A CA 1
ATOM 822 C C . ALA A 1 112 ? -13.052 -3.818 11.068 1.00 96.25 112 ALA A C 1
ATOM 824 O O . ALA A 1 112 ? -12.272 -2.941 11.435 1.00 96.25 112 ALA A O 1
ATOM 825 N N . TYR A 1 113 ? -12.811 -4.590 10.001 1.00 97.62 113 TYR A N 1
ATOM 826 C CA . TYR A 1 113 ? -11.636 -4.427 9.138 1.00 97.62 113 TYR A CA 1
ATOM 827 C C . TYR A 1 113 ? -11.692 -3.122 8.348 1.00 97.62 113 TYR A C 1
ATOM 829 O O . TYR A 1 113 ? -10.710 -2.385 8.320 1.00 97.62 113 TYR A O 1
ATOM 837 N N . GLU A 1 114 ? -12.850 -2.811 7.762 1.00 96.62 114 GLU A N 1
ATOM 838 C CA . GLU A 1 114 ? -13.058 -1.576 7.002 1.00 96.62 114 GLU A CA 1
ATOM 839 C C . GLU A 1 114 ? -12.830 -0.336 7.880 1.00 96.62 114 GLU A C 1
ATOM 841 O O . GLU A 1 114 ? -12.066 0.562 7.523 1.00 96.62 114 GLU A O 1
ATOM 846 N N . ARG A 1 115 ? -13.427 -0.318 9.080 1.00 97.75 115 ARG A N 1
ATOM 847 C CA . ARG A 1 115 ? -13.225 0.758 10.057 1.00 97.75 115 ARG A CA 1
ATOM 848 C C . ARG A 1 115 ? -11.774 0.856 10.515 1.00 97.75 115 ARG A C 1
ATOM 850 O O . ARG A 1 115 ? -11.251 1.961 10.617 1.00 97.75 115 ARG A O 1
ATOM 857 N N . ALA A 1 116 ? -11.106 -0.270 10.770 1.00 94.00 116 ALA A N 1
ATOM 858 C CA . ALA A 1 116 ? -9.701 -0.256 11.171 1.00 94.00 116 ALA A CA 1
ATOM 859 C C . ALA A 1 116 ? -8.811 0.322 10.064 1.00 94.00 116 ALA A C 1
ATOM 861 O O . ALA A 1 116 ? -7.932 1.128 10.361 1.00 94.00 116 ALA A O 1
ATOM 862 N N . ALA A 1 117 ? -9.070 -0.033 8.802 1.00 94.50 117 ALA A N 1
ATOM 863 C CA . ALA A 1 117 ? -8.357 0.518 7.655 1.00 94.50 117 ALA A CA 1
ATOM 864 C C . ALA A 1 117 ? -8.525 2.040 7.579 1.00 94.50 117 ALA A C 1
ATOM 866 O O . ALA A 1 117 ? -7.525 2.751 7.564 1.00 94.50 117 ALA A O 1
ATOM 867 N N . GLN A 1 118 ? -9.766 2.540 7.651 1.00 94.06 118 GLN A N 1
ATOM 868 C CA . GLN A 1 118 ? -10.076 3.978 7.669 1.00 94.06 118 GLN A CA 1
ATOM 869 C C . GLN A 1 118 ? -9.310 4.721 8.774 1.00 94.06 118 GLN A C 1
ATOM 871 O O . GLN A 1 118 ? -8.697 5.757 8.517 1.00 94.06 118 GLN A O 1
ATOM 876 N N . VAL A 1 119 ? -9.281 4.167 9.992 1.00 91.75 119 VAL A N 1
ATOM 877 C CA . VAL A 1 119 ? -8.529 4.756 11.110 1.00 91.75 119 VAL A CA 1
ATOM 878 C C . VAL A 1 119 ? -7.021 4.730 10.851 1.00 91.75 119 VAL A C 1
ATOM 880 O O . VAL A 1 119 ? -6.340 5.714 11.135 1.00 91.75 119 VAL A O 1
ATOM 883 N N . TYR A 1 120 ? -6.485 3.652 10.272 1.00 84.75 120 TYR A N 1
ATOM 884 C CA . TYR A 1 120 ? -5.081 3.607 9.868 1.00 84.75 120 TYR A CA 1
ATOM 885 C C . TYR A 1 120 ? -4.733 4.684 8.821 1.00 84.75 120 TYR A C 1
ATOM 887 O O . TYR A 1 120 ? -3.700 5.326 9.008 1.00 84.75 120 TYR A O 1
ATOM 895 N N . ALA A 1 121 ? -5.566 4.971 7.799 1.00 84.44 121 ALA A N 1
ATOM 896 C CA . ALA A 1 121 ? -5.314 6.139 6.918 1.00 84.44 121 ALA A CA 1
ATOM 897 C C . ALA A 1 121 ? -5.311 7.435 7.688 1.00 84.44 121 ALA A C 1
ATOM 899 O O . ALA A 1 121 ? -4.431 8.258 7.460 1.00 84.44 121 ALA A O 1
ATOM 900 N N . ALA A 1 122 ? -6.324 7.646 8.533 1.00 85.88 122 ALA A N 1
ATOM 901 C CA . ALA A 1 122 ? -6.471 8.909 9.238 1.00 85.88 122 ALA A CA 1
ATOM 902 C C . ALA A 1 122 ? -5.199 9.208 10.044 1.00 85.88 122 ALA A C 1
ATOM 904 O O . ALA A 1 122 ? -4.707 10.332 10.041 1.00 85.88 122 ALA A O 1
ATOM 905 N N . LEU A 1 123 ? -4.612 8.172 10.651 1.00 79.06 123 LEU A N 1
ATOM 906 C CA . LEU A 1 123 ? -3.345 8.223 11.381 1.00 79.06 123 LEU A CA 1
ATOM 907 C C . LEU A 1 123 ? -2.083 8.289 10.490 1.00 79.06 123 LEU A C 1
ATOM 909 O O . LEU A 1 123 ? -0.975 8.375 11.017 1.00 79.06 123 LEU A O 1
ATOM 913 N N . GLY A 1 124 ? -2.223 8.245 9.164 1.00 72.38 124 GLY A N 1
ATOM 914 C CA . GLY A 1 124 ? -1.123 8.260 8.193 1.00 72.38 124 GLY A CA 1
ATOM 915 C C . GLY A 1 124 ? -0.423 6.910 7.997 1.00 72.38 124 GLY A C 1
ATOM 916 O O . GLY A 1 124 ? 0.622 6.840 7.355 1.00 72.38 124 GLY A O 1
ATOM 917 N N . TYR A 1 125 ? -0.973 5.823 8.536 1.00 73.00 125 TYR A N 1
ATOM 918 C CA . TYR A 1 125 ? -0.399 4.478 8.475 1.00 73.00 125 TYR A CA 1
ATOM 919 C C . TYR A 1 125 ? -0.965 3.675 7.294 1.00 73.00 125 TYR A C 1
ATOM 921 O O . TYR A 1 125 ? -1.623 2.652 7.486 1.00 73.00 125 TYR A O 1
ATOM 929 N N . LEU A 1 126 ? -0.706 4.129 6.063 1.00 72.50 126 LEU A N 1
ATOM 930 C CA . LEU A 1 126 ? -1.267 3.527 4.842 1.00 72.50 126 LEU A CA 1
ATOM 931 C C . LEU A 1 126 ? -0.903 2.042 4.670 1.00 72.50 126 LEU A C 1
ATOM 933 O O . LEU A 1 126 ? -1.780 1.236 4.369 1.00 72.50 126 LEU A O 1
ATOM 937 N N . ASP A 1 127 ? 0.341 1.651 4.963 1.00 66.06 127 ASP A N 1
ATOM 938 C CA . ASP A 1 127 ? 0.765 0.241 4.915 1.00 66.06 127 ASP A CA 1
ATOM 939 C C . ASP A 1 127 ? -0.051 -0.640 5.873 1.00 66.06 127 ASP A C 1
ATOM 941 O O . ASP A 1 127 ? -0.416 -1.771 5.555 1.00 66.06 127 ASP A O 1
ATOM 945 N N . ALA A 1 128 ? -0.370 -0.117 7.062 1.00 71.31 128 ALA A N 1
ATOM 946 C CA . ALA A 1 128 ? -1.171 -0.837 8.046 1.00 71.31 128 ALA A CA 1
ATOM 947 C C . ALA A 1 128 ? -2.649 -0.915 7.633 1.00 71.31 128 ALA A C 1
ATOM 949 O O . ALA A 1 128 ? -3.309 -1.914 7.927 1.00 71.31 128 ALA A O 1
ATOM 950 N N . ALA A 1 129 ? -3.154 0.100 6.924 1.00 81.19 129 ALA A N 1
ATOM 951 C CA . ALA A 1 129 ? -4.490 0.077 6.344 1.00 81.19 129 ALA A CA 1
ATOM 952 C C . ALA A 1 129 ? -4.612 -0.994 5.248 1.00 81.19 129 ALA A C 1
ATOM 954 O O . ALA A 1 129 ? -5.550 -1.787 5.265 1.00 81.19 129 ALA A O 1
ATOM 955 N N . ILE A 1 130 ? -3.626 -1.081 4.353 1.00 80.31 130 ILE A N 1
ATOM 956 C CA . ILE A 1 130 ? -3.539 -2.141 3.339 1.00 80.31 130 ILE A CA 1
ATOM 957 C C . ILE A 1 130 ? -3.483 -3.517 4.013 1.00 80.31 130 ILE A C 1
ATOM 959 O O . ILE A 1 130 ? -4.328 -4.372 3.748 1.00 80.31 130 ILE A O 1
ATOM 963 N N . ALA A 1 131 ? -2.568 -3.701 4.968 1.00 73.31 131 ALA A N 1
ATOM 964 C CA . ALA A 1 131 ? -2.382 -4.984 5.639 1.00 73.31 131 ALA A CA 1
ATOM 965 C C . ALA A 1 131 ? -3.631 -5.449 6.410 1.00 73.31 131 ALA A C 1
ATOM 967 O O . ALA A 1 131 ? -3.918 -6.648 6.474 1.00 73.31 131 ALA A O 1
ATOM 968 N N . ILE A 1 132 ? -4.388 -4.531 7.028 1.00 86.06 132 ILE A N 1
ATOM 969 C CA . ILE A 1 132 ? -5.619 -4.917 7.728 1.00 86.06 132 ILE A CA 1
ATOM 970 C C . ILE A 1 132 ? -6.733 -5.289 6.741 1.00 86.06 132 ILE A C 1
ATOM 972 O O . ILE A 1 132 ? -7.471 -6.234 7.022 1.00 86.06 132 ILE A O 1
ATOM 976 N N . LEU A 1 133 ? -6.823 -4.632 5.578 1.00 89.50 133 LEU A N 1
ATOM 977 C CA . LEU A 1 133 ? -7.763 -5.012 4.517 1.00 89.50 133 LEU A CA 1
ATOM 978 C C . LEU A 1 133 ? -7.430 -6.392 3.947 1.00 89.50 133 LEU A C 1
ATOM 980 O O . LEU A 1 133 ? -8.323 -7.230 3.860 1.00 89.50 133 LEU A O 1
ATOM 984 N N . GLU A 1 134 ? -6.158 -6.674 3.660 1.00 86.12 134 GLU A N 1
ATOM 985 C CA . GLU A 1 134 ? -5.696 -7.990 3.193 1.00 86.12 134 GLU A CA 1
ATOM 986 C C . GLU A 1 134 ? -6.057 -9.106 4.180 1.00 86.12 134 GLU A C 1
ATOM 988 O O . GLU A 1 134 ? -6.641 -10.120 3.795 1.00 86.12 134 GLU A O 1
ATOM 993 N N . ARG A 1 135 ? -5.810 -8.887 5.480 1.00 87.75 135 ARG A N 1
ATOM 994 C CA . ARG A 1 135 ? -6.233 -9.823 6.538 1.00 87.75 135 ARG A CA 1
ATOM 995 C C . ARG A 1 135 ? -7.747 -10.023 6.569 1.00 87.75 135 ARG A C 1
ATOM 997 O O . ARG A 1 135 ? -8.212 -11.126 6.855 1.00 87.75 135 ARG A O 1
ATOM 1004 N N . GLY A 1 136 ? -8.517 -8.965 6.329 1.00 90.62 136 GLY A N 1
ATOM 1005 C CA . GLY A 1 136 ? -9.973 -9.031 6.265 1.00 90.62 136 GLY A CA 1
ATOM 1006 C C . GLY A 1 136 ? -10.462 -9.829 5.058 1.00 90.62 136 GLY A C 1
ATOM 1007 O O . GLY A 1 136 ? -11.343 -10.676 5.209 1.00 90.62 136 GLY A O 1
ATOM 1008 N N . ILE A 1 137 ? -9.852 -9.627 3.889 1.00 94.31 137 ILE A N 1
ATOM 1009 C CA . ILE A 1 137 ? -10.130 -10.384 2.659 1.00 94.31 137 ILE A CA 1
ATOM 1010 C C . ILE A 1 137 ? -9.806 -11.864 2.868 1.00 94.31 137 ILE A C 1
ATOM 1012 O O . ILE A 1 137 ? -10.639 -12.711 2.560 1.00 94.31 137 ILE A O 1
ATOM 1016 N N . GLU A 1 138 ? -8.655 -12.193 3.459 1.00 87.56 138 GLU A N 1
ATOM 1017 C CA . GLU A 1 138 ? -8.285 -13.583 3.756 1.00 87.56 138 GLU A CA 1
ATOM 1018 C C . GLU A 1 138 ? -9.295 -14.253 4.703 1.00 87.56 138 GLU A C 1
ATOM 1020 O O . GLU A 1 138 ? -9.701 -15.397 4.489 1.00 87.56 138 GLU A O 1
ATOM 1025 N N . ALA A 1 139 ? -9.734 -13.536 5.742 1.00 86.81 139 ALA A N 1
ATOM 1026 C CA . ALA A 1 139 ? -10.658 -14.076 6.734 1.00 86.81 139 ALA A CA 1
ATOM 1027 C C . ALA A 1 139 ? -12.092 -14.245 6.202 1.00 86.81 139 ALA A C 1
ATOM 1029 O O . ALA A 1 139 ? -12.786 -15.184 6.598 1.00 86.81 139 ALA A O 1
ATOM 1030 N N . THR A 1 140 ? -12.553 -13.335 5.341 1.00 95.81 140 THR A N 1
ATOM 1031 C CA . THR A 1 140 ? -13.979 -13.209 4.983 1.00 95.81 140 THR A CA 1
ATOM 1032 C C . THR A 1 140 ? -14.295 -13.525 3.525 1.00 95.81 140 THR A C 1
ATOM 1034 O O . THR A 1 140 ? -15.428 -13.903 3.226 1.00 95.81 140 THR A O 1
ATOM 1037 N N . GLY A 1 141 ? -13.325 -13.380 2.619 1.00 90.81 141 GLY A N 1
ATOM 1038 C CA . GLY A 1 141 ? -13.545 -13.383 1.172 1.00 90.81 141 GLY A CA 1
ATOM 1039 C C . GLY A 1 141 ? -14.425 -12.226 0.686 1.00 90.81 141 GLY A C 1
ATOM 1040 O O . GLY A 1 141 ? -15.076 -12.357 -0.350 1.00 90.81 141 GLY A O 1
ATOM 1041 N N . ASP A 1 142 ? -14.524 -11.136 1.455 1.00 96.56 142 ASP A N 1
ATOM 1042 C CA . ASP A 1 142 ? -15.439 -10.034 1.167 1.00 96.56 142 ASP A CA 1
ATOM 1043 C C . ASP A 1 142 ? -14.948 -9.153 0.007 1.00 96.56 142 ASP A C 1
ATOM 1045 O O . ASP A 1 142 ? -13.863 -8.570 0.043 1.00 96.56 142 ASP A O 1
ATOM 1049 N N . ALA A 1 143 ? -15.790 -9.024 -1.019 1.00 90.94 143 ALA A N 1
ATOM 1050 C CA . ALA A 1 143 ? -15.493 -8.228 -2.207 1.00 90.94 143 ALA A CA 1
ATOM 1051 C C . ALA A 1 143 ? -15.492 -6.711 -1.939 1.00 90.94 143 ALA A C 1
ATOM 1053 O O . ALA A 1 143 ? -14.874 -5.957 -2.688 1.00 90.94 143 ALA A O 1
ATOM 1054 N N . GLY A 1 144 ? -16.174 -6.245 -0.887 1.00 91.06 144 GLY A N 1
ATOM 1055 C CA . GLY A 1 144 ? -16.161 -4.843 -0.473 1.00 91.06 144 GLY A CA 1
ATOM 1056 C C . GLY A 1 144 ? -14.806 -4.437 0.102 1.00 91.06 144 GLY A C 1
ATOM 1057 O O . GLY A 1 144 ? -14.273 -3.398 -0.281 1.00 91.06 144 GLY A O 1
ATOM 1058 N N . LEU A 1 145 ? -14.202 -5.286 0.940 1.00 91.81 145 LEU A N 1
ATOM 1059 C CA . LEU A 1 145 ? -12.832 -5.077 1.428 1.00 91.81 145 LEU A CA 1
ATOM 1060 C C . LEU A 1 145 ? -11.811 -5.099 0.290 1.00 91.81 145 LEU A C 1
ATOM 1062 O O . LEU A 1 145 ? -10.887 -4.289 0.293 1.00 91.81 145 LEU A O 1
ATOM 1066 N N . GLN A 1 146 ? -12.001 -5.974 -0.700 1.00 86.00 146 GLN A N 1
ATOM 1067 C CA . GLN A 1 146 ? -11.171 -5.983 -1.903 1.00 86.00 146 GLN A CA 1
ATOM 1068 C C . GLN A 1 146 ? -11.308 -4.670 -2.681 1.00 86.00 146 GLN A C 1
ATOM 1070 O O . GLN A 1 146 ? -10.306 -4.045 -3.005 1.00 86.00 146 GLN A O 1
ATOM 1075 N N . ALA A 1 147 ? -12.530 -4.184 -2.906 1.00 84.31 147 ALA A N 1
ATOM 1076 C CA . ALA A 1 147 ? -12.742 -2.898 -3.567 1.00 84.31 147 ALA A CA 1
ATOM 1077 C C . ALA A 1 147 ? -12.122 -1.719 -2.791 1.00 84.31 147 ALA A C 1
ATOM 1079 O O . ALA A 1 147 ? -11.561 -0.815 -3.409 1.00 84.31 147 ALA A O 1
ATOM 1080 N N . ALA A 1 148 ? -12.191 -1.736 -1.455 1.00 86.06 148 ALA A N 1
ATOM 1081 C CA . ALA A 1 148 ? -11.543 -0.734 -0.613 1.00 86.06 148 ALA A CA 1
ATOM 1082 C C . ALA A 1 148 ? -10.016 -0.783 -0.758 1.00 86.06 148 ALA A C 1
ATOM 1084 O O . ALA A 1 148 ? -9.402 0.251 -1.000 1.00 86.06 148 ALA A O 1
ATOM 1085 N N . LEU A 1 149 ? -9.411 -1.973 -0.690 1.00 84.69 149 LEU A N 1
ATOM 1086 C CA . LEU A 1 149 ? -7.967 -2.157 -0.866 1.00 84.69 149 LEU A CA 1
ATOM 1087 C C . LEU A 1 149 ? -7.490 -1.578 -2.202 1.00 84.69 149 LEU A C 1
ATOM 1089 O O . LEU A 1 149 ? -6.506 -0.844 -2.251 1.00 84.69 149 LEU A O 1
ATOM 1093 N N . GLU A 1 150 ? -8.228 -1.855 -3.270 1.00 80.81 150 GLU A N 1
ATOM 1094 C CA . GLU A 1 150 ? -7.910 -1.360 -4.608 1.00 80.81 150 GLU A CA 1
ATOM 1095 C C . GLU A 1 150 ? -8.110 0.147 -4.758 1.00 80.81 150 GLU A C 1
ATOM 1097 O O . GLU A 1 150 ? -7.323 0.808 -5.432 1.00 80.81 150 GLU A O 1
ATOM 1102 N N . GLY A 1 151 ? -9.130 0.718 -4.110 1.00 75.75 151 GLY A N 1
ATOM 1103 C CA . GLY A 1 151 ? -9.299 2.171 -4.048 1.00 75.75 151 GLY A CA 1
ATOM 1104 C C . GLY A 1 151 ? -8.079 2.851 -3.429 1.00 75.75 151 GLY A C 1
ATOM 1105 O O . GLY A 1 151 ? -7.553 3.810 -3.980 1.00 75.75 151 GLY A O 1
ATOM 1106 N N . TRP A 1 152 ? -7.565 2.286 -2.341 1.00 71.38 152 TRP A N 1
ATOM 1107 C CA . TRP A 1 152 ? -6.430 2.848 -1.617 1.00 71.38 152 TRP A CA 1
ATOM 1108 C C . TRP A 1 152 ? -5.114 2.681 -2.362 1.00 71.38 152 TRP A C 1
ATOM 1110 O O . TRP A 1 152 ? -4.301 3.599 -2.363 1.00 71.38 152 TRP A O 1
ATOM 1120 N N . LYS A 1 153 ? -4.916 1.544 -3.037 1.00 68.19 153 LYS A N 1
ATOM 1121 C CA . LYS A 1 153 ? -3.782 1.358 -3.951 1.00 68.19 153 LYS A CA 1
ATOM 1122 C C . LYS A 1 153 ? -3.820 2.363 -5.107 1.00 68.19 153 LYS A C 1
ATOM 1124 O O . LYS A 1 153 ? -2.774 2.858 -5.504 1.00 68.19 153 LYS A O 1
ATOM 1129 N N . ARG A 1 154 ? -5.012 2.701 -5.612 1.00 63.62 154 ARG A N 1
ATOM 1130 C CA . ARG A 1 154 ? -5.200 3.671 -6.705 1.00 63.62 154 ARG A CA 1
ATOM 1131 C C . ARG A 1 154 ? -4.952 5.121 -6.287 1.00 63.62 154 ARG A C 1
ATOM 1133 O O . ARG A 1 154 ? -4.511 5.910 -7.110 1.00 63.62 154 ARG A O 1
ATOM 1140 N N . GLU A 1 155 ? -5.255 5.477 -5.043 1.00 60.56 155 GLU A N 1
ATOM 1141 C CA . GLU A 1 155 ? -5.050 6.832 -4.505 1.00 60.56 155 GLU A CA 1
ATOM 1142 C C . GLU A 1 155 ? -3.585 7.123 -4.134 1.00 60.56 155 GLU A C 1
ATOM 1144 O O . GLU A 1 155 ? -3.243 8.264 -3.823 1.00 60.56 155 GLU A O 1
ATOM 1149 N N . GLN A 1 156 ? -2.699 6.122 -4.181 1.00 59.16 156 GLN A N 1
ATOM 1150 C CA . GLN A 1 156 ? -1.270 6.344 -3.991 1.00 59.16 156 GLN A CA 1
ATOM 1151 C C . GLN A 1 156 ? -0.653 6.966 -5.247 1.00 59.16 156 GLN A C 1
ATOM 1153 O O . GLN A 1 156 ? -0.729 6.412 -6.340 1.00 59.16 156 GLN A O 1
ATOM 1158 N N . THR A 1 157 ? 0.010 8.111 -5.076 1.00 60.00 157 THR A N 1
ATOM 1159 C CA . THR A 1 157 ? 0.921 8.664 -6.080 1.00 60.00 157 THR A CA 1
ATOM 1160 C C . THR A 1 157 ? 2.012 7.637 -6.374 1.00 60.00 157 THR A C 1
ATOM 1162 O O . THR A 1 157 ? 2.794 7.282 -5.488 1.00 60.00 157 THR A O 1
ATOM 1165 N N . LEU A 1 158 ? 2.077 7.167 -7.618 1.00 68.56 158 LEU A N 1
ATOM 1166 C CA . LEU A 1 158 ? 3.077 6.194 -8.041 1.00 68.56 158 LEU A CA 1
ATOM 1167 C C . LEU A 1 158 ? 4.215 6.921 -8.746 1.00 68.56 158 LEU A C 1
ATOM 1169 O O . LEU A 1 158 ? 4.027 7.529 -9.798 1.00 68.56 158 LEU A O 1
ATOM 1173 N N . THR A 1 159 ? 5.418 6.829 -8.189 1.00 74.25 159 THR A N 1
ATOM 1174 C CA . THR A 1 159 ? 6.627 7.184 -8.933 1.00 74.25 159 THR A CA 1
ATOM 1175 C C . THR A 1 159 ? 7.094 5.958 -9.699 1.00 74.25 159 THR A C 1
ATOM 1177 O O . THR A 1 159 ? 7.442 4.942 -9.098 1.00 74.25 159 THR A O 1
ATOM 1180 N N . VAL A 1 160 ? 7.105 6.047 -11.025 1.00 81.56 160 VAL A N 1
ATOM 1181 C CA . VAL A 1 160 ? 7.448 4.929 -11.908 1.00 81.56 160 VAL A CA 1
ATOM 1182 C C . VAL A 1 160 ? 8.664 5.257 -12.764 1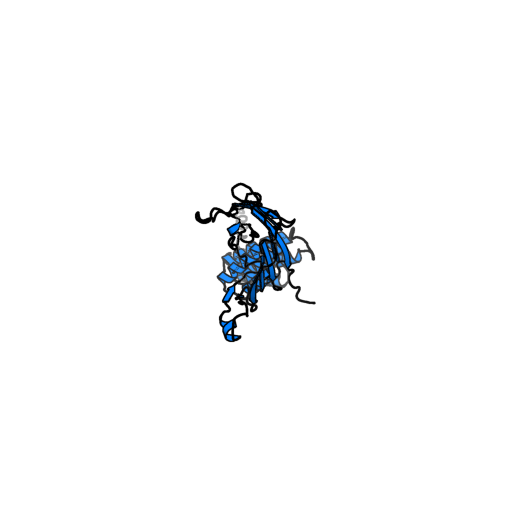.00 81.56 160 VAL A C 1
ATOM 1184 O O . VAL A 1 160 ? 8.880 6.409 -13.150 1.00 81.56 160 VAL A O 1
ATOM 1187 N N . LEU A 1 161 ? 9.470 4.243 -13.073 1.00 85.12 161 LEU A N 1
ATOM 1188 C CA . LEU A 1 161 ? 10.597 4.384 -13.991 1.00 85.12 161 LEU A CA 1
ATOM 1189 C C . LEU A 1 161 ? 10.053 4.502 -15.417 1.00 85.12 161 LEU A C 1
ATOM 1191 O O . LEU A 1 161 ? 9.399 3.576 -15.888 1.00 85.12 161 LEU A O 1
ATOM 1195 N N . THR A 1 162 ? 10.322 5.603 -16.115 1.00 90.31 162 THR A N 1
ATOM 1196 C CA . THR A 1 162 ? 9.826 5.830 -17.489 1.00 90.31 162 THR A CA 1
ATOM 1197 C C . THR A 1 162 ? 10.904 5.700 -18.548 1.00 90.31 162 THR A C 1
ATOM 1199 O O . THR A 1 162 ? 10.601 5.425 -19.710 1.00 90.31 162 THR A O 1
ATOM 1202 N N . TYR A 1 163 ? 12.167 5.868 -18.163 1.00 91.88 163 TYR A N 1
ATOM 1203 C CA . TYR A 1 163 ? 13.281 5.692 -19.078 1.00 91.88 163 TYR A CA 1
ATOM 1204 C C . TYR A 1 163 ? 14.530 5.213 -18.360 1.00 91.88 163 TYR A C 1
ATOM 1206 O O . TYR A 1 163 ? 14.811 5.599 -17.225 1.00 91.88 163 TYR A O 1
ATOM 1214 N N . GLN A 1 164 ? 15.316 4.418 -19.074 1.00 90.75 164 GLN A N 1
ATOM 1215 C CA . GLN A 1 164 ? 16.679 4.127 -18.682 1.00 90.75 164 GLN A CA 1
ATOM 1216 C C . GLN A 1 164 ? 17.604 3.959 -19.879 1.00 90.75 164 GLN A C 1
ATOM 1218 O O . GLN A 1 164 ? 17.185 3.543 -20.959 1.00 90.75 164 GLN A O 1
ATOM 1223 N N . ALA A 1 165 ?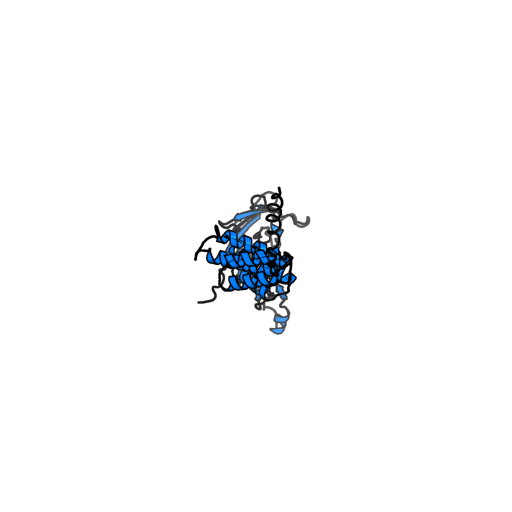 18.889 4.221 -19.671 1.00 91.94 165 ALA A N 1
ATOM 1224 C CA . ALA A 1 165 ? 19.918 3.983 -20.673 1.00 91.94 165 ALA A CA 1
ATOM 1225 C C . ALA A 1 165 ? 21.239 3.561 -20.053 1.00 91.94 165 ALA A C 1
ATOM 1227 O O . ALA A 1 165 ? 21.634 4.072 -19.008 1.00 91.94 165 ALA A O 1
ATOM 1228 N N . ALA A 1 166 ? 21.945 2.670 -20.745 1.00 90.94 166 ALA A N 1
ATOM 1229 C CA . ALA A 1 166 ? 23.258 2.174 -20.361 1.00 90.94 166 ALA A CA 1
ATOM 1230 C C . ALA A 1 166 ? 24.331 2.656 -21.341 1.00 90.94 166 ALA A C 1
ATOM 1232 O O . ALA A 1 166 ? 24.139 2.636 -22.557 1.00 90.94 166 ALA A O 1
ATOM 1233 N N . TYR A 1 167 ? 25.491 3.033 -20.812 1.00 92.06 167 TYR A N 1
ATOM 1234 C CA . TYR A 1 167 ? 26.604 3.620 -21.548 1.00 92.06 167 TYR A CA 1
ATOM 1235 C C . TYR A 1 167 ? 27.915 2.912 -21.219 1.00 92.06 167 TYR A C 1
ATOM 1237 O O . TYR A 1 167 ? 28.208 2.594 -20.064 1.00 92.06 167 TYR A O 1
ATOM 1245 N N . ARG A 1 168 ? 28.751 2.731 -22.241 1.00 89.56 168 ARG A N 1
ATOM 1246 C CA . ARG A 1 168 ? 30.142 2.282 -22.103 1.00 89.56 168 ARG A CA 1
ATOM 1247 C C . ARG A 1 168 ? 30.970 3.311 -21.316 1.00 89.56 168 ARG A C 1
ATOM 1249 O O . ARG A 1 168 ? 30.580 4.477 -21.235 1.00 89.56 168 ARG A O 1
ATOM 1256 N N . PRO A 1 169 ? 32.166 2.944 -20.815 1.00 90.81 169 PRO A N 1
ATOM 1257 C CA . PRO A 1 169 ? 33.041 3.876 -20.095 1.00 90.81 169 PRO A CA 1
ATOM 1258 C C . PRO A 1 169 ? 33.468 5.112 -20.903 1.00 90.81 169 PRO A C 1
ATOM 1260 O O . PRO A 1 169 ? 33.836 6.128 -20.320 1.00 90.81 169 PRO A O 1
ATOM 1263 N N . ASP A 1 170 ? 33.438 5.036 -22.236 1.00 91.69 170 ASP A N 1
ATOM 1264 C CA . ASP A 1 170 ? 33.733 6.159 -23.134 1.00 91.69 170 ASP A CA 1
ATOM 1265 C C . ASP A 1 170 ? 32.511 7.049 -23.441 1.00 91.69 170 ASP A C 1
ATOM 1267 O O . ASP A 1 170 ? 32.638 8.031 -24.173 1.00 91.69 170 ASP A O 1
ATOM 1271 N N . GLY A 1 171 ? 31.347 6.733 -22.864 1.00 92.25 171 GLY A N 1
ATOM 1272 C CA . GLY A 1 171 ? 30.088 7.451 -23.054 1.00 92.25 171 GLY A CA 1
ATOM 1273 C C . GLY A 1 171 ? 29.255 6.971 -24.244 1.00 92.25 171 GLY A C 1
ATOM 1274 O O . GLY A 1 171 ? 28.211 7.559 -24.523 1.00 92.25 171 GLY A O 1
ATOM 1275 N N . THR A 1 172 ? 29.673 5.920 -24.952 1.00 93.00 172 THR A N 1
ATOM 1276 C CA . THR A 1 172 ? 28.904 5.384 -26.083 1.00 93.00 172 THR A CA 1
ATOM 1277 C C . THR A 1 172 ? 27.689 4.599 -25.590 1.00 93.00 172 THR A C 1
ATOM 1279 O O . THR A 1 172 ? 27.833 3.683 -24.780 1.00 93.00 172 THR A O 1
ATOM 1282 N N . LEU A 1 173 ? 26.501 4.911 -26.111 1.00 92.69 173 LEU A N 1
ATOM 1283 C CA . LEU A 1 173 ? 25.234 4.262 -25.752 1.00 92.69 173 LEU A CA 1
ATOM 1284 C C . LEU A 1 173 ? 25.241 2.762 -26.102 1.00 92.69 173 LEU A C 1
ATOM 1286 O O . LEU A 1 173 ? 25.587 2.388 -27.221 1.00 92.69 173 LEU A O 1
ATOM 1290 N N . CYS A 1 174 ? 24.884 1.906 -25.147 1.00 89.12 174 CYS A N 1
ATOM 1291 C CA . CYS A 1 174 ? 24.770 0.453 -25.325 1.00 89.12 174 CYS A CA 1
ATOM 1292 C C . CYS A 1 174 ? 23.332 0.030 -25.603 1.00 89.12 174 CYS A C 1
ATOM 1294 O O . CYS A 1 174 ? 23.083 -0.821 -26.448 1.00 89.12 174 CYS A O 1
ATOM 1296 N N . ALA A 1 175 ? 22.403 0.586 -24.834 1.00 89.50 175 ALA A N 1
ATOM 1297 C CA . ALA A 1 175 ? 20.990 0.276 -24.911 1.00 89.50 175 ALA A CA 1
ATOM 1298 C C . ALA A 1 175 ? 20.188 1.349 -24.178 1.00 89.50 175 ALA A C 1
ATOM 1300 O O . ALA A 1 175 ? 20.718 2.031 -23.294 1.00 89.50 175 ALA A O 1
ATOM 1301 N N . PHE A 1 176 ? 18.913 1.461 -24.519 1.00 91.56 176 PHE A N 1
ATOM 1302 C CA . PHE A 1 176 ? 17.952 2.274 -23.787 1.00 91.56 176 PHE A CA 1
ATOM 1303 C C . PHE A 1 176 ? 16.574 1.626 -23.801 1.00 91.56 176 PHE A C 1
ATOM 1305 O O . PHE A 1 176 ? 16.280 0.785 -24.654 1.00 91.56 176 PHE A O 1
ATOM 1312 N N . GLN A 1 177 ? 15.741 2.021 -22.848 1.00 90.25 177 GLN A N 1
ATOM 1313 C CA . GLN A 1 177 ? 14.422 1.452 -22.646 1.00 90.25 177 GLN A CA 1
ATOM 1314 C C . GLN A 1 177 ? 13.426 2.526 -22.229 1.00 90.25 177 GLN A C 1
ATOM 1316 O O . GLN A 1 177 ? 13.753 3.374 -21.399 1.00 90.25 177 GLN A O 1
ATOM 1321 N N . TYR A 1 178 ? 12.226 2.460 -22.797 1.00 91.19 178 TYR A N 1
ATOM 1322 C CA . TYR A 1 178 ? 11.068 3.251 -22.391 1.00 91.19 178 TYR A CA 1
ATOM 1323 C C . TYR A 1 178 ? 10.013 2.350 -21.763 1.00 91.19 178 TYR A C 1
ATOM 1325 O O . TYR A 1 178 ? 9.821 1.216 -22.213 1.00 91.19 178 TYR A O 1
ATOM 1333 N N . TYR A 1 179 ? 9.317 2.888 -20.768 1.00 90.00 179 TYR A N 1
ATOM 1334 C CA . TYR A 1 179 ? 8.198 2.233 -20.103 1.00 90.00 179 TYR A CA 1
ATOM 1335 C C . TYR A 1 179 ? 6.984 3.151 -20.157 1.00 90.00 179 TYR A C 1
ATOM 1337 O O . TYR A 1 179 ? 7.053 4.305 -19.726 1.00 90.00 179 TYR A O 1
ATOM 1345 N N . ASP A 1 180 ? 5.878 2.620 -20.663 1.00 90.31 180 ASP A N 1
ATOM 1346 C CA . ASP A 1 180 ? 4.591 3.296 -20.669 1.00 90.31 180 ASP A CA 1
ATOM 1347 C C . ASP A 1 180 ? 3.659 2.610 -19.665 1.00 90.31 180 ASP A C 1
ATOM 1349 O O . ASP A 1 180 ? 3.633 1.379 -19.546 1.00 90.31 180 ASP A O 1
ATOM 1353 N N . TYR A 1 181 ? 2.852 3.414 -18.982 1.00 87.06 181 TYR A N 1
ATOM 1354 C CA . TYR A 1 181 ? 1.916 2.969 -17.956 1.00 87.06 181 TYR A CA 1
ATOM 1355 C C . TYR A 1 181 ? 0.516 3.498 -18.262 1.00 87.06 181 TYR A C 1
ATOM 1357 O O . TYR A 1 181 ? 0.359 4.525 -18.928 1.00 87.06 181 TYR A O 1
ATOM 1365 N N . ASN A 1 182 ? -0.505 2.800 -17.775 1.00 84.81 182 ASN A N 1
ATOM 1366 C CA . ASN A 1 182 ? -1.857 3.335 -17.747 1.00 84.81 182 ASN A CA 1
ATOM 1367 C C . ASN A 1 182 ? -2.059 4.288 -16.557 1.00 84.81 182 ASN A C 1
ATOM 1369 O O . ASN A 1 182 ? -1.187 4.486 -15.714 1.00 84.81 182 ASN A O 1
ATOM 1373 N N . GLU A 1 183 ? -3.252 4.864 -16.493 1.00 75.94 183 GLU A N 1
ATOM 1374 C CA . GLU A 1 183 ? -3.681 5.810 -15.460 1.00 75.94 183 GLU A CA 1
ATOM 1375 C C . GLU A 1 183 ? -3.688 5.239 -14.033 1.00 75.94 183 GLU A C 1
ATOM 1377 O O . GLU A 1 183 ? -3.618 6.002 -13.075 1.00 75.94 183 GLU A O 1
ATOM 1382 N N . GLN A 1 184 ? -3.765 3.915 -13.872 1.00 71.69 184 GLN A N 1
ATOM 1383 C CA . GLN A 1 184 ? -3.672 3.260 -12.564 1.00 71.69 184 GLN A CA 1
ATOM 1384 C C . GLN A 1 184 ? -2.231 2.851 -12.215 1.00 71.69 184 GLN A C 1
ATOM 1386 O O . GLN A 1 184 ? -2.015 2.163 -11.222 1.00 71.69 184 GLN A O 1
ATOM 1391 N N . GLY A 1 185 ? -1.250 3.244 -13.033 1.00 76.62 185 GLY A N 1
ATOM 1392 C CA . GLY A 1 185 ? 0.161 2.931 -12.830 1.00 76.62 185 GLY A CA 1
ATOM 1393 C C . GLY A 1 185 ? 0.557 1.507 -13.210 1.00 76.62 185 GLY A C 1
ATOM 1394 O O . GLY A 1 185 ? 1.674 1.100 -12.903 1.00 76.62 185 GLY A O 1
ATOM 1395 N N . TYR A 1 186 ? -0.301 0.747 -13.893 1.00 82.62 186 TYR A N 1
ATOM 1396 C CA . TYR A 1 186 ? 0.101 -0.539 -14.455 1.00 82.62 186 TYR A CA 1
ATOM 1397 C C . TYR A 1 186 ? 0.894 -0.338 -15.741 1.00 82.62 186 TYR A C 1
ATOM 1399 O O . TYR A 1 186 ? 0.483 0.413 -16.628 1.00 82.62 186 TYR A O 1
ATOM 1407 N N . GLN A 1 187 ? 2.017 -1.037 -15.860 1.00 86.25 187 GLN A N 1
ATOM 1408 C CA . GLN A 1 187 ? 2.851 -0.997 -17.053 1.00 86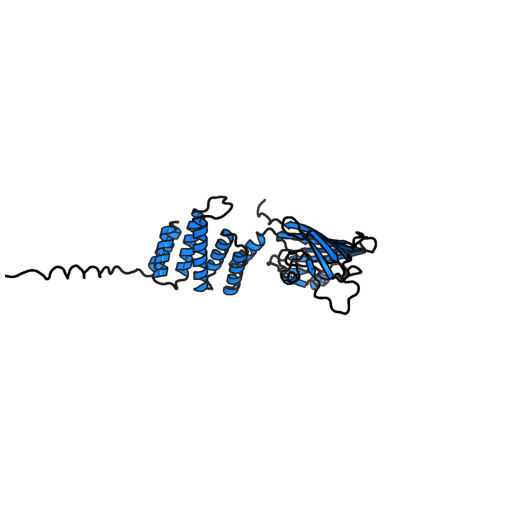.25 187 GLN A CA 1
ATOM 1409 C C . GLN A 1 187 ? 2.108 -1.636 -18.236 1.00 86.25 187 GLN A C 1
ATOM 1411 O O . GLN A 1 187 ? 1.672 -2.783 -18.159 1.00 86.25 187 GLN A O 1
ATOM 1416 N N . ILE A 1 188 ? 1.949 -0.892 -19.330 1.00 90.56 188 ILE A N 1
ATOM 1417 C CA . ILE A 1 188 ? 1.221 -1.337 -20.535 1.00 90.56 188 ILE A CA 1
ATOM 1418 C C . ILE A 1 188 ? 2.141 -1.590 -21.718 1.00 90.56 188 ILE A C 1
ATOM 1420 O O . ILE A 1 188 ? 1.742 -2.251 -22.679 1.00 90.56 188 ILE A O 1
ATOM 1424 N N . ARG A 1 189 ? 3.363 -1.053 -21.683 1.00 90.50 189 ARG A N 1
ATOM 1425 C CA . ARG A 1 189 ? 4.318 -1.232 -22.767 1.00 90.50 189 ARG A CA 1
ATOM 1426 C C . ARG A 1 189 ? 5.744 -1.014 -22.303 1.00 90.50 189 ARG A C 1
ATOM 1428 O O . ARG A 1 189 ? 6.033 -0.095 -21.544 1.00 90.50 189 ARG A O 1
ATOM 1435 N N . THR A 1 190 ? 6.625 -1.814 -22.875 1.00 88.88 190 THR A N 1
ATOM 1436 C CA . THR A 1 190 ? 8.067 -1.679 -22.763 1.00 88.88 190 THR A CA 1
ATOM 1437 C C . THR A 1 190 ? 8.651 -1.617 -24.160 1.00 88.88 190 THR A C 1
ATOM 1439 O O . THR A 1 190 ? 8.318 -2.439 -25.009 1.00 88.88 190 THR A O 1
ATOM 1442 N N . GLU A 1 191 ? 9.538 -0.664 -24.415 1.00 90.12 191 GLU A N 1
ATOM 1443 C CA . GLU A 1 191 ? 10.302 -0.591 -25.659 1.00 90.12 191 GLU A CA 1
ATOM 1444 C C . GLU A 1 191 ? 11.791 -0.604 -25.334 1.00 90.12 191 GLU A C 1
ATOM 1446 O O . GLU A 1 191 ? 12.320 0.375 -24.816 1.00 90.12 191 GLU A O 1
ATOM 1451 N N . PHE A 1 192 ? 12.473 -1.704 -25.647 1.00 88.81 192 PHE A N 1
ATOM 1452 C CA . PHE A 1 192 ? 13.905 -1.879 -25.417 1.00 88.81 192 PHE A CA 1
ATOM 1453 C C . PHE A 1 192 ? 14.676 -1.816 -26.734 1.00 88.81 192 PHE A C 1
ATOM 1455 O O . PHE A 1 192 ? 14.379 -2.554 -27.671 1.00 88.81 192 PHE A O 1
ATOM 1462 N N . THR A 1 193 ? 15.706 -0.977 -26.802 1.00 90.06 193 THR A N 1
ATOM 1463 C CA . THR A 1 193 ? 16.571 -0.844 -27.978 1.00 90.06 193 THR A CA 1
ATOM 1464 C C . THR A 1 193 ? 18.021 -1.155 -27.632 1.00 90.06 193 THR A C 1
ATOM 1466 O O . THR A 1 193 ? 18.599 -0.542 -26.738 1.00 90.06 193 THR A O 1
ATOM 1469 N N . HIS A 1 194 ? 18.629 -2.064 -28.397 1.00 88.88 194 HIS A N 1
ATOM 1470 C CA . HIS A 1 194 ? 20.067 -2.333 -28.382 1.00 88.88 194 HIS A CA 1
ATOM 1471 C C . HIS A 1 194 ? 20.795 -1.431 -29.382 1.00 88.88 194 HIS A C 1
ATOM 1473 O O . HIS A 1 194 ? 20.277 -1.152 -30.470 1.00 88.88 194 HIS A O 1
ATOM 1479 N N . CYS A 1 195 ? 22.006 -1.004 -29.035 1.00 89.44 195 CYS A N 1
ATOM 1480 C CA . CYS A 1 195 ? 22.849 -0.161 -29.869 1.00 89.44 195 CYS A CA 1
ATOM 1481 C C . CYS A 1 195 ? 24.183 -0.836 -30.201 1.00 89.44 195 CYS A C 1
ATOM 1483 O O . CYS A 1 195 ? 24.802 -1.487 -29.359 1.00 89.44 195 CYS A O 1
ATOM 1485 N N . ASP A 1 196 ? 24.665 -0.599 -31.418 1.00 88.19 196 ASP A N 1
ATOM 1486 C CA . ASP A 1 196 ? 25.953 -1.097 -31.890 1.00 88.19 196 ASP A CA 1
ATOM 1487 C C . ASP A 1 196 ? 27.151 -0.414 -31.190 1.00 88.19 196 ASP A C 1
ATOM 1489 O O . ASP A 1 196 ? 27.010 0.436 -30.303 1.00 88.19 196 ASP A O 1
ATOM 1493 N N . GLU A 1 197 ? 28.373 -0.775 -31.591 1.00 86.44 197 GLU A N 1
ATOM 1494 C CA . GLU A 1 197 ? 29.625 -0.208 -31.061 1.00 86.44 197 GLU A CA 1
ATOM 1495 C C . GLU A 1 197 ? 29.768 1.311 -31.262 1.00 86.44 197 GLU A C 1
ATOM 1497 O O . GLU A 1 197 ? 30.606 1.933 -30.613 1.00 86.44 197 GLU A O 1
ATOM 1502 N N . THR A 1 198 ? 28.977 1.919 -32.149 1.00 90.81 198 THR A N 1
ATOM 1503 C CA . THR A 1 198 ? 28.964 3.369 -32.395 1.00 90.81 198 THR A CA 1
ATOM 1504 C C . THR A 1 198 ? 27.876 4.097 -31.606 1.00 90.81 198 THR A C 1
ATOM 1506 O O . THR A 1 198 ? 27.851 5.330 -31.593 1.00 90.81 198 THR A O 1
ATOM 1509 N N . GLY A 1 199 ? 26.994 3.351 -30.936 1.00 89.06 199 GLY A N 1
ATOM 1510 C CA . GLY A 1 199 ? 25.819 3.872 -30.244 1.00 89.06 199 GLY A CA 1
ATOM 1511 C C . GLY A 1 199 ? 24.605 4.075 -31.149 1.00 89.06 199 GLY A C 1
ATOM 1512 O O . GLY A 1 199 ? 23.649 4.732 -30.737 1.00 89.06 199 GLY A O 1
ATOM 1513 N N . ALA A 1 200 ? 24.619 3.539 -32.372 1.00 92.88 200 ALA A N 1
ATOM 1514 C CA . ALA A 1 200 ? 23.462 3.567 -33.257 1.00 92.88 200 ALA A CA 1
ATOM 1515 C C . ALA A 1 200 ? 22.512 2.407 -32.931 1.00 92.88 200 ALA A C 1
ATOM 1517 O O . ALA A 1 200 ? 22.959 1.293 -32.677 1.00 92.88 200 ALA A O 1
ATOM 1518 N N . ALA A 1 201 ? 21.200 2.658 -32.951 1.00 92.00 201 ALA A N 1
ATOM 1519 C CA . ALA A 1 201 ? 20.190 1.626 -32.722 1.00 92.00 201 ALA A CA 1
ATOM 1520 C C . ALA A 1 201 ? 20.303 0.492 -33.758 1.00 92.00 201 ALA A C 1
ATOM 1522 O O . ALA A 1 201 ? 20.277 0.743 -34.965 1.00 92.00 201 ALA A O 1
ATOM 1523 N N . GLU A 1 202 ? 20.409 -0.744 -33.275 1.00 89.62 202 GLU A N 1
ATOM 1524 C CA . GLU A 1 202 ? 20.561 -1.952 -34.091 1.00 89.62 202 GLU A CA 1
ATOM 1525 C C . GLU A 1 202 ? 19.276 -2.789 -34.110 1.00 89.62 202 GLU A C 1
ATOM 1527 O O . GLU A 1 202 ? 18.850 -3.256 -35.168 1.00 89.62 202 GLU A O 1
ATOM 1532 N N . SER A 1 203 ? 18.628 -2.949 -32.954 1.00 86.56 203 SER A N 1
ATOM 1533 C CA . SER A 1 203 ? 17.396 -3.730 -32.815 1.00 86.56 203 SER A CA 1
ATOM 1534 C C . SER A 1 203 ? 16.516 -3.185 -31.700 1.00 86.56 203 SER A C 1
ATOM 1536 O O . SER A 1 203 ? 17.041 -2.817 -30.649 1.00 86.56 203 SER A O 1
ATOM 1538 N N . THR A 1 204 ? 15.201 -3.223 -31.901 1.00 88.44 204 THR A N 1
ATOM 1539 C CA . THR A 1 204 ? 14.197 -2.812 -30.915 1.00 88.44 204 THR A CA 1
ATOM 1540 C C . THR A 1 204 ? 13.215 -3.952 -30.673 1.00 88.44 204 THR A C 1
ATOM 1542 O O . THR A 1 204 ? 12.763 -4.589 -31.625 1.00 88.44 204 THR A O 1
ATOM 1545 N N . TYR A 1 205 ? 12.893 -4.185 -29.406 1.00 84.56 205 TYR A N 1
ATOM 1546 C CA . TYR A 1 205 ? 11.943 -5.179 -28.922 1.00 84.56 205 TYR A CA 1
ATOM 1547 C C . TYR A 1 205 ? 10.844 -4.452 -28.155 1.00 84.56 205 TYR A C 1
ATOM 1549 O O . TYR A 1 205 ? 11.127 -3.495 -27.430 1.00 84.56 205 TYR A O 1
ATOM 1557 N N . ILE A 1 206 ? 9.598 -4.868 -28.361 1.00 86.44 206 ILE A N 1
ATOM 1558 C CA . ILE A 1 206 ? 8.435 -4.253 -27.730 1.00 86.44 206 ILE A CA 1
ATOM 1559 C C . ILE A 1 206 ? 7.629 -5.347 -27.043 1.00 86.44 206 ILE A C 1
ATOM 1561 O O . ILE A 1 206 ? 7.200 -6.288 -27.708 1.00 86.44 206 ILE A O 1
ATOM 1565 N N . ASP A 1 207 ? 7.384 -5.157 -25.752 1.00 86.06 207 ASP A N 1
ATOM 1566 C CA . ASP A 1 207 ? 6.432 -5.932 -24.961 1.00 86.06 207 ASP A CA 1
ATOM 1567 C C . ASP A 1 207 ? 5.223 -5.051 -24.642 1.00 86.06 207 ASP A C 1
ATOM 1569 O O . ASP A 1 207 ? 5.361 -3.842 -24.429 1.00 86.06 207 ASP A O 1
ATOM 1573 N N . GLN A 1 208 ? 4.025 -5.630 -24.685 1.00 91.31 208 GLN A N 1
ATOM 1574 C CA . GLN A 1 208 ? 2.761 -4.920 -24.481 1.00 91.31 208 GLN A CA 1
ATOM 1575 C C . GLN A 1 208 ? 1.825 -5.736 -23.602 1.00 91.31 208 GLN A C 1
ATOM 1577 O O . GLN A 1 208 ? 1.832 -6.961 -23.670 1.00 91.31 208 GLN A O 1
ATOM 1582 N N . TRP A 1 209 ? 0.981 -5.045 -22.837 1.00 92.12 209 TRP A N 1
ATOM 1583 C CA . TRP A 1 209 ? -0.028 -5.663 -21.984 1.00 92.12 209 TRP A CA 1
ATOM 1584 C C . TRP A 1 209 ? -1.386 -4.985 -22.144 1.00 92.12 209 TRP A C 1
ATOM 1586 O O . TRP A 1 209 ? -1.476 -3.757 -22.233 1.00 92.12 209 TRP A O 1
ATOM 1596 N N . GLU A 1 210 ? -2.448 -5.788 -22.144 1.00 91.88 210 GLU A N 1
ATOM 1597 C CA . GLU A 1 210 ? -3.835 -5.314 -22.090 1.00 91.88 210 GLU A CA 1
ATOM 1598 C C . GLU A 1 210 ? -4.506 -5.788 -20.801 1.00 91.88 210 GLU A C 1
ATOM 1600 O O . GLU A 1 210 ? -4.490 -6.973 -20.474 1.00 91.88 210 GLU A O 1
ATOM 1605 N N . TYR A 1 211 ? -5.088 -4.838 -20.070 1.00 87.44 211 TYR A N 1
ATOM 1606 C CA . TYR A 1 211 ? -5.740 -5.053 -18.779 1.00 87.44 211 TYR A CA 1
ATOM 1607 C C . TYR A 1 211 ? -7.254 -5.063 -18.966 1.00 87.44 211 TYR A C 1
ATOM 1609 O O . TYR A 1 211 ? -7.798 -4.247 -19.716 1.00 87.44 211 TYR A O 1
ATOM 1617 N N . ASP A 1 212 ? -7.946 -5.958 -18.265 1.00 83.69 212 ASP A N 1
ATOM 1618 C CA . ASP A 1 212 ? -9.401 -6.124 -18.381 1.00 83.69 212 ASP A CA 1
ATOM 1619 C C . ASP A 1 212 ? -10.201 -5.403 -17.280 1.00 83.69 212 ASP A C 1
ATOM 1621 O O . ASP A 1 212 ? -11.435 -5.439 -17.274 1.00 83.69 212 ASP A O 1
ATOM 1625 N N . GLY A 1 213 ? -9.502 -4.698 -16.388 1.00 72.38 213 GLY A N 1
ATOM 1626 C CA . GLY A 1 213 ? -10.078 -3.943 -15.279 1.00 72.38 213 GLY A CA 1
ATOM 1627 C C . GLY A 1 213 ? -10.211 -4.742 -13.982 1.00 72.38 213 GLY A C 1
ATOM 1628 O O . GLY A 1 213 ? -10.547 -4.143 -12.957 1.00 72.38 213 GLY A O 1
ATOM 1629 N N . GLU A 1 214 ? -9.927 -6.050 -13.988 1.00 73.88 214 GLU A N 1
ATOM 1630 C CA . GLU A 1 214 ? -9.644 -6.781 -12.755 1.00 73.88 214 GLU A CA 1
ATOM 1631 C C . GLU A 1 214 ? -8.248 -6.367 -12.238 1.00 73.88 214 GLU A C 1
ATOM 1633 O O . GLU A 1 214 ? -7.306 -6.261 -13.026 1.00 73.88 214 GLU A O 1
ATOM 1638 N N . PRO A 1 215 ? -8.093 -6.063 -10.936 1.00 69.44 215 PRO A N 1
ATOM 1639 C CA . PRO A 1 215 ? -6.836 -5.567 -10.390 1.00 69.44 215 PRO A CA 1
ATOM 1640 C C . PRO A 1 215 ? -5.638 -6.454 -10.704 1.00 69.44 215 PRO A C 1
ATOM 1642 O O . PRO A 1 215 ? -5.567 -7.603 -10.278 1.00 69.44 215 PRO A O 1
ATOM 1645 N N . GLY A 1 216 ? -4.684 -5.892 -11.437 1.00 68.25 216 GLY A N 1
ATOM 1646 C CA . GLY A 1 216 ? -3.451 -6.561 -11.826 1.00 68.25 216 GLY A CA 1
ATOM 1647 C C . GLY A 1 216 ? -3.588 -7.625 -12.906 1.00 68.25 216 GLY A C 1
ATOM 1648 O O . GLY A 1 216 ? -2.579 -7.996 -13.493 1.00 68.25 216 GLY A O 1
ATOM 1649 N N . HIS A 1 217 ? -4.793 -8.079 -13.232 1.00 83.56 217 HIS A N 1
ATOM 1650 C CA . HIS A 1 217 ? -4.990 -9.079 -14.269 1.00 83.56 217 HIS A CA 1
ATOM 1651 C C . HIS A 1 217 ? -4.776 -8.474 -15.663 1.00 83.56 217 HIS A C 1
ATOM 1653 O O . HIS A 1 217 ? -5.347 -7.435 -16.020 1.00 83.56 217 HIS A O 1
ATOM 1659 N N . CYS A 1 218 ? -3.926 -9.118 -16.461 1.00 90.06 218 CYS A N 1
ATOM 1660 C CA . CYS A 1 218 ? -3.583 -8.644 -17.793 1.00 90.06 218 CYS A CA 1
ATOM 1661 C C . CYS A 1 218 ? -3.196 -9.772 -18.747 1.00 90.06 218 CYS A C 1
ATOM 1663 O O . CYS A 1 218 ? -3.018 -10.929 -18.371 1.00 90.06 218 CYS A O 1
ATOM 1665 N N . TRP A 1 219 ? -3.056 -9.397 -20.013 1.00 92.94 219 TRP A N 1
ATOM 1666 C CA . TRP A 1 219 ? -2.606 -10.274 -21.079 1.00 92.94 219 TRP A CA 1
ATOM 1667 C C . TRP A 1 219 ? -1.351 -9.702 -21.719 1.00 92.94 219 TRP A C 1
ATOM 1669 O O . TRP A 1 219 ? -1.407 -8.599 -22.264 1.00 92.94 219 TRP A O 1
ATOM 1679 N N . HIS A 1 220 ? -0.245 -10.448 -21.699 1.00 91.38 220 HIS A N 1
ATOM 1680 C CA . HIS A 1 220 ? 0.939 -10.139 -22.499 1.00 91.38 220 HIS A CA 1
ATOM 1681 C C . HIS A 1 220 ? 0.636 -10.365 -23.980 1.00 91.38 220 HIS A C 1
ATOM 1683 O O . HIS A 1 220 ? 0.131 -11.416 -24.393 1.00 91.38 220 HIS A O 1
ATOM 1689 N N . ILE A 1 221 ? 0.937 -9.344 -24.775 1.00 90.06 221 ILE A N 1
ATOM 1690 C CA . ILE A 1 221 ? 0.639 -9.258 -26.196 1.00 90.06 221 ILE A CA 1
ATOM 1691 C C . ILE A 1 221 ? 1.954 -9.390 -26.971 1.00 90.06 221 ILE A C 1
ATOM 1693 O O . ILE A 1 221 ? 2.743 -8.441 -27.008 1.00 90.06 221 ILE A O 1
ATOM 1697 N N . PRO A 1 222 ? 2.192 -10.521 -27.659 1.00 82.00 222 PRO A N 1
ATOM 1698 C CA . PRO A 1 222 ? 3.367 -10.663 -28.507 1.00 82.00 222 PRO A CA 1
ATOM 1699 C C . PRO A 1 222 ? 3.269 -9.752 -29.738 1.00 82.00 222 PRO A C 1
ATOM 1701 O O . PRO A 1 222 ? 2.170 -9.411 -30.188 1.00 82.00 222 PRO A O 1
ATOM 1704 N N . ASP A 1 223 ? 4.410 -9.424 -30.355 1.00 78.94 223 ASP A N 1
ATOM 1705 C CA . ASP A 1 223 ? 4.435 -8.665 -31.611 1.00 78.94 223 ASP A CA 1
ATOM 1706 C C . ASP A 1 223 ? 3.501 -9.305 -32.655 1.00 78.94 223 ASP A C 1
ATOM 1708 O O . ASP A 1 223 ? 3.506 -10.514 -32.907 1.00 78.94 223 ASP A O 1
ATOM 1712 N N . ARG A 1 224 ? 2.671 -8.472 -33.288 1.00 80.00 224 ARG A N 1
ATOM 1713 C CA . ARG A 1 224 ? 1.740 -8.887 -34.337 1.00 80.00 224 ARG A CA 1
ATOM 1714 C C . ARG A 1 224 ? 2.469 -9.436 -35.568 1.00 80.00 224 ARG A C 1
ATOM 1716 O O . ARG A 1 224 ? 1.850 -10.152 -36.371 1.00 80.00 224 ARG A O 1
ATOM 1723 N N . GLN A 1 225 ? 3.737 -9.077 -35.766 1.00 77.31 225 GLN A N 1
ATOM 1724 C CA . GLN A 1 225 ? 4.527 -9.477 -36.922 1.00 77.31 225 GLN A CA 1
ATOM 1725 C C . GLN A 1 225 ? 4.778 -10.997 -36.937 1.00 77.31 225 GLN A C 1
ATOM 1727 O O . GLN A 1 225 ? 5.374 -11.561 -36.032 1.00 77.31 225 GLN A O 1
ATOM 1732 N N . GLY A 1 226 ? 4.338 -11.673 -38.006 1.00 75.81 226 GLY A N 1
ATOM 1733 C CA . GLY A 1 226 ? 4.544 -13.120 -38.194 1.00 75.81 226 GLY A CA 1
ATOM 1734 C C . GLY A 1 226 ? 3.295 -13.993 -38.045 1.00 75.81 226 GLY A C 1
ATOM 1735 O O . GLY A 1 226 ? 3.357 -15.174 -38.372 1.00 75.81 226 GLY A O 1
ATOM 1736 N N . TYR A 1 227 ? 2.153 -13.423 -37.642 1.00 84.56 227 TYR A N 1
ATOM 1737 C CA . TYR A 1 227 ? 0.884 -14.153 -37.534 1.00 84.56 227 TYR A CA 1
ATOM 1738 C C . TYR A 1 227 ? -0.029 -13.939 -38.749 1.00 84.56 227 TYR A C 1
ATOM 1740 O O . TYR A 1 227 ? -0.318 -12.807 -39.148 1.00 84.56 227 TYR A O 1
ATOM 1748 N N . ASP A 1 228 ? -0.558 -15.024 -39.312 1.00 89.31 228 ASP A N 1
ATOM 1749 C CA . ASP A 1 228 ? -1.384 -14.981 -40.529 1.00 89.31 228 ASP A CA 1
ATOM 1750 C C . ASP A 1 228 ? -2.859 -14.601 -40.270 1.00 89.31 228 ASP A C 1
ATOM 1752 O O . ASP A 1 228 ? -3.591 -14.267 -41.205 1.00 89.31 228 ASP A O 1
ATOM 1756 N N . SER A 1 229 ? -3.318 -14.614 -39.013 1.00 91.31 229 SER A N 1
ATOM 1757 C CA . SER A 1 229 ? -4.680 -14.224 -38.622 1.00 91.31 229 SER A CA 1
ATOM 1758 C C . SER A 1 229 ? -4.726 -13.624 -37.212 1.00 91.31 229 SER A C 1
ATOM 1760 O O . SER A 1 229 ? -3.804 -13.802 -36.421 1.00 91.31 229 SER A O 1
ATOM 1762 N N . GLU A 1 230 ? -5.800 -12.892 -36.898 1.00 88.44 230 GLU A N 1
ATOM 1763 C CA . GLU A 1 230 ? -6.032 -12.357 -35.546 1.00 88.44 230 GLU A CA 1
ATOM 1764 C C . GLU A 1 230 ? -6.285 -13.473 -34.524 1.00 88.44 230 GLU A C 1
ATOM 1766 O O . GLU A 1 230 ? -5.804 -13.390 -33.403 1.00 88.44 230 GLU A O 1
ATOM 1771 N N . GLU A 1 231 ? -6.976 -14.544 -34.922 1.00 91.12 231 GLU A N 1
ATOM 1772 C CA . GLU A 1 231 ? -7.225 -15.710 -34.066 1.00 91.12 231 GLU A CA 1
ATOM 1773 C C . GLU A 1 231 ? -5.922 -16.421 -33.679 1.00 91.12 231 GLU A C 1
ATOM 1775 O O . GLU A 1 231 ? -5.727 -16.738 -32.512 1.00 91.12 231 GLU A O 1
ATOM 1780 N N . ALA A 1 232 ? -5.004 -16.612 -34.636 1.00 89.00 232 ALA A N 1
ATOM 1781 C CA . ALA A 1 232 ? -3.702 -17.223 -34.369 1.00 89.00 232 ALA A CA 1
ATOM 1782 C C . ALA A 1 232 ? -2.819 -16.344 -33.474 1.00 89.00 232 ALA A C 1
ATOM 1784 O O . ALA A 1 232 ? -2.051 -16.869 -32.687 1.00 89.00 232 ALA A O 1
ATOM 1785 N N . TRP A 1 233 ? -2.936 -15.020 -33.590 1.00 91.25 233 TRP A N 1
ATOM 1786 C CA . TRP A 1 233 ? -2.190 -14.083 -32.753 1.00 91.25 233 TRP A CA 1
ATOM 1787 C C . TRP A 1 233 ? -2.740 -14.014 -31.324 1.00 91.25 233 TRP A C 1
ATOM 1789 O O . TRP A 1 233 ? -1.980 -14.134 -30.371 1.00 91.25 233 TRP A O 1
ATOM 1799 N N . ARG A 1 234 ? -4.066 -13.894 -31.166 1.00 88.56 234 ARG A N 1
ATOM 1800 C CA . ARG A 1 234 ? -4.727 -13.891 -29.849 1.00 88.56 234 ARG A CA 1
ATOM 1801 C C . ARG A 1 234 ? -4.545 -15.205 -29.090 1.00 88.56 234 ARG A C 1
ATOM 1803 O O . ARG A 1 234 ? -4.582 -15.201 -27.869 1.00 88.56 234 ARG A O 1
ATOM 1810 N N . ALA A 1 235 ? -4.362 -16.322 -29.794 1.00 89.25 235 ALA A N 1
ATOM 1811 C CA . ALA A 1 235 ? -4.102 -17.618 -29.168 1.00 89.25 235 ALA A CA 1
ATOM 1812 C C . ALA A 1 235 ? -2.747 -17.691 -28.439 1.00 89.25 235 ALA A C 1
ATOM 1814 O O . ALA A 1 235 ? -2.572 -18.581 -27.612 1.00 89.25 235 ALA A O 1
ATOM 1815 N N . GLU A 1 236 ? -1.819 -16.778 -28.736 1.00 91.19 236 GLU A N 1
ATOM 1816 C CA . GLU A 1 236 ? -0.496 -16.709 -28.101 1.00 91.19 236 GLU A CA 1
ATOM 1817 C C . GLU A 1 236 ? -0.426 -15.666 -26.976 1.00 91.19 236 GLU A C 1
ATOM 1819 O O . GLU A 1 236 ? 0.646 -15.446 -26.416 1.00 91.19 236 GLU A O 1
ATOM 1824 N N . TRP A 1 237 ? -1.542 -15.003 -26.651 1.00 92.50 237 TRP A N 1
ATOM 1825 C CA . TRP A 1 237 ? -1.590 -14.082 -25.518 1.00 92.50 237 TRP A CA 1
ATOM 1826 C C . TRP A 1 237 ? -1.436 -14.866 -24.220 1.00 92.50 237 TRP A C 1
ATOM 1828 O O . TRP A 1 237 ? -2.074 -15.908 -24.035 1.00 92.50 237 TRP A O 1
ATOM 1838 N N . GLN A 1 238 ? -0.588 -14.364 -23.330 1.00 91.31 238 GLN A N 1
ATOM 1839 C CA . GLN A 1 238 ? -0.292 -15.023 -22.062 1.00 91.31 238 GLN A CA 1
ATOM 1840 C C . GLN A 1 238 ? -0.966 -14.267 -20.928 1.00 91.31 238 GLN A C 1
ATOM 1842 O O . GLN A 1 238 ? -0.846 -13.052 -20.830 1.00 91.31 238 GLN A O 1
ATOM 1847 N N . GLU A 1 239 ? -1.707 -14.998 -20.105 1.00 93.38 239 GLU A N 1
ATOM 1848 C CA . GLU A 1 239 ? -2.358 -14.460 -18.915 1.00 93.38 239 GLU A CA 1
ATOM 1849 C C . GLU A 1 239 ? -1.304 -14.187 -17.835 1.00 93.38 239 GLU A C 1
ATOM 1851 O O . GLU A 1 239 ? -0.519 -15.075 -17.486 1.00 93.38 239 GLU A O 1
ATOM 1856 N N . GLU A 1 240 ? -1.293 -12.966 -17.311 1.00 88.31 240 GLU A N 1
ATOM 1857 C CA . GLU A 1 240 ? -0.327 -12.477 -16.329 1.00 88.31 240 GLU A CA 1
ATOM 1858 C C . GLU A 1 240 ? -1.018 -11.643 -15.241 1.00 88.31 240 GLU A C 1
ATOM 1860 O O . GLU A 1 240 ? -2.154 -11.187 -15.394 1.00 88.31 240 GLU A O 1
ATOM 1865 N N . TRP A 1 241 ? -0.319 -11.457 -14.120 1.00 82.12 241 TRP A N 1
ATOM 1866 C CA . TRP A 1 241 ? -0.780 -10.658 -12.987 1.00 82.12 241 TRP A CA 1
ATOM 1867 C C . TRP A 1 241 ? 0.321 -9.701 -12.543 1.00 82.12 241 TRP A C 1
ATOM 1869 O O . TRP A 1 241 ? 1.343 -10.145 -12.017 1.00 82.12 241 TRP A O 1
ATOM 1879 N N . HIS A 1 242 ? 0.084 -8.404 -12.720 1.00 77.00 242 HIS A N 1
ATOM 1880 C CA . HIS A 1 242 ? 1.031 -7.334 -12.414 1.00 77.00 242 HIS A CA 1
ATOM 1881 C C . HIS A 1 242 ? 0.541 -6.476 -11.256 1.00 77.00 242 HIS A C 1
ATOM 1883 O O . HIS A 1 242 ? -0.651 -6.239 -11.092 1.00 77.00 242 HIS A O 1
ATOM 1889 N N . GLU A 1 243 ? 1.468 -5.969 -10.454 1.00 72.31 243 GLU A N 1
ATOM 1890 C CA . GLU A 1 243 ? 1.172 -4.899 -9.498 1.00 72.31 243 GLU A CA 1
ATOM 1891 C C . GLU A 1 243 ? 1.420 -3.532 -10.158 1.00 72.31 243 GLU A C 1
ATOM 1893 O O . GLU A 1 243 ? 2.250 -3.446 -11.069 1.00 72.31 243 GLU A O 1
ATOM 1898 N N . PRO A 1 244 ? 0.728 -2.458 -9.730 1.00 72.69 244 PRO A N 1
ATOM 1899 C CA . PRO A 1 244 ? 1.058 -1.106 -10.163 1.00 72.69 244 PRO A CA 1
ATOM 1900 C C . PRO A 1 244 ? 2.514 -0.752 -9.843 1.00 72.69 244 PRO A C 1
ATOM 1902 O O . PRO A 1 244 ? 3.054 -1.142 -8.808 1.00 72.69 244 PRO A O 1
ATOM 1905 N N . GLY A 1 245 ? 3.136 0.032 -10.717 1.00 72.44 245 GLY A N 1
ATOM 1906 C CA . GLY A 1 245 ? 4.561 0.325 -10.671 1.00 72.44 245 GLY A CA 1
ATOM 1907 C C . GLY A 1 245 ? 5.352 -0.491 -11.689 1.00 72.44 245 GLY A C 1
ATOM 1908 O O . GLY A 1 245 ? 4.816 -1.084 -12.623 1.00 72.44 245 GLY A O 1
ATOM 1909 N N . THR A 1 246 ? 6.671 -0.458 -11.557 1.00 64.62 246 THR A N 1
ATOM 1910 C CA . THR A 1 246 ? 7.580 -1.047 -12.542 1.00 64.62 246 THR A CA 1
ATOM 1911 C C . THR A 1 246 ? 7.743 -2.548 -12.268 1.00 64.62 246 THR A C 1
ATOM 1913 O O . THR A 1 246 ? 8.362 -2.923 -11.273 1.00 64.62 246 THR A O 1
ATOM 1916 N N . HIS A 1 247 ? 7.176 -3.394 -13.138 1.00 57.09 247 HIS A N 1
ATOM 1917 C CA . HIS A 1 247 ? 7.106 -4.854 -12.946 1.00 57.09 247 HIS A CA 1
ATOM 1918 C C . HIS A 1 247 ? 8.054 -5.638 -13.865 1.00 57.09 247 HIS A C 1
ATOM 1920 O O . HIS A 1 247 ? 8.635 -6.638 -13.448 1.00 57.09 247 HIS A O 1
ATOM 1926 N N . ASP A 1 248 ? 8.260 -5.181 -15.104 1.00 51.88 248 ASP A N 1
ATOM 1927 C CA . ASP A 1 248 ? 9.064 -5.919 -16.081 1.00 51.88 248 ASP A CA 1
ATOM 1928 C C . ASP A 1 248 ? 10.445 -5.291 -16.241 1.00 51.88 248 ASP A C 1
ATOM 1930 O O . ASP A 1 248 ? 10.752 -4.542 -17.178 1.00 51.88 248 ASP A O 1
ATOM 1934 N N . TYR A 1 249 ? 11.285 -5.576 -15.253 1.00 52.66 249 TYR A N 1
ATOM 1935 C CA . TYR A 1 249 ? 12.700 -5.322 -15.376 1.00 52.66 249 TYR A CA 1
ATOM 1936 C C . TYR A 1 249 ? 13.390 -6.609 -15.812 1.00 52.66 249 TYR A C 1
ATOM 1938 O O . TYR A 1 249 ? 13.554 -7.539 -15.020 1.00 52.66 249 TYR A O 1
ATOM 1946 N N . TRP A 1 250 ? 13.877 -6.643 -17.052 1.00 43.19 250 TRP A N 1
ATOM 1947 C CA . TRP A 1 250 ? 14.871 -7.633 -17.454 1.00 43.19 250 TRP A CA 1
ATOM 1948 C C . TRP A 1 250 ? 16.151 -7.411 -16.634 1.00 43.19 250 TRP A C 1
ATOM 1950 O O . TRP A 1 250 ? 17.095 -6.743 -17.055 1.00 43.19 250 TRP A O 1
ATOM 1960 N N . THR A 1 251 ? 16.202 -8.014 -15.443 1.00 42.06 251 THR A N 1
ATOM 1961 C CA . THR A 1 251 ? 17.392 -8.166 -14.595 1.00 42.06 251 THR A CA 1
ATOM 1962 C C . THR A 1 251 ? 18.292 -9.243 -15.194 1.00 42.06 251 THR A C 1
ATOM 1964 O O . THR A 1 251 ? 18.663 -10.227 -14.563 1.00 42.06 251 THR A O 1
ATOM 1967 N N . SER A 1 252 ? 18.669 -9.083 -16.460 1.00 37.19 252 SER A N 1
ATOM 1968 C CA . SER A 1 252 ? 19.707 -9.916 -17.046 1.00 37.19 252 SER A CA 1
ATOM 1969 C C . SER A 1 252 ? 20.767 -9.034 -17.674 1.00 37.19 252 SER A C 1
ATOM 1971 O O . SER A 1 252 ? 20.645 -8.483 -18.764 1.00 37.19 252 SER A O 1
ATOM 1973 N N . SER A 1 253 ? 21.852 -8.960 -16.924 1.00 41.88 253 SER A N 1
ATOM 1974 C CA . SER A 1 253 ? 23.210 -8.579 -17.275 1.00 41.88 253 SER A CA 1
ATOM 1975 C C . SER A 1 253 ? 23.818 -9.424 -18.414 1.00 41.88 253 SER A C 1
ATOM 1977 O O . SER A 1 253 ? 25.019 -9.695 -18.419 1.00 41.88 253 SER A O 1
ATOM 1979 N N . THR A 1 254 ? 23.026 -9.869 -19.391 1.00 41.09 254 THR A N 1
ATOM 1980 C CA . THR A 1 254 ? 23.459 -10.842 -20.400 1.00 41.09 254 THR A CA 1
ATOM 1981 C C . THR A 1 254 ? 22.745 -10.632 -21.731 1.00 41.09 254 THR A C 1
ATOM 1983 O O . THR A 1 254 ? 21.843 -11.377 -22.096 1.00 41.09 254 THR A O 1
ATOM 1986 N N . GLY A 1 255 ? 23.202 -9.639 -22.491 1.00 36.69 255 GLY A N 1
ATOM 1987 C CA . GLY A 1 255 ? 22.777 -9.430 -23.873 1.00 36.69 255 GLY A CA 1
ATOM 1988 C C . GLY A 1 255 ? 23.748 -8.527 -24.626 1.00 36.69 255 GLY A C 1
ATOM 1989 O O . GLY A 1 255 ? 23.489 -7.341 -24.772 1.00 36.69 255 GLY A O 1
ATOM 1990 N N . GLY A 1 256 ? 24.874 -9.094 -25.077 1.00 42.44 256 GLY A N 1
ATOM 1991 C CA . GLY A 1 256 ? 25.846 -8.425 -25.954 1.00 42.44 256 GLY A CA 1
ATOM 1992 C C . GLY A 1 256 ? 26.850 -7.521 -25.227 1.00 42.44 256 GLY A C 1
ATOM 1993 O O . GLY A 1 256 ? 26.495 -6.463 -24.736 1.00 42.44 256 GLY A O 1
ATOM 1994 N N . ASP A 1 257 ? 28.112 -7.961 -25.164 1.00 49.38 257 ASP A N 1
ATOM 1995 C CA . ASP A 1 257 ? 29.367 -7.219 -24.901 1.00 49.38 257 ASP A CA 1
ATOM 1996 C C . ASP A 1 257 ? 29.517 -6.228 -23.717 1.00 49.38 257 ASP A C 1
ATOM 1998 O O . ASP A 1 257 ? 30.654 -5.844 -23.425 1.00 49.38 257 ASP A O 1
ATOM 2002 N N . TYR A 1 258 ? 28.468 -5.877 -22.968 1.00 58.81 258 TYR A N 1
ATOM 2003 C CA . TYR A 1 258 ? 28.526 -4.883 -21.888 1.00 58.81 258 TYR A CA 1
ATOM 2004 C C . TYR A 1 258 ? 28.053 -5.462 -20.567 1.00 58.81 258 TYR A C 1
ATOM 2006 O O . TYR A 1 258 ? 26.965 -6.022 -20.462 1.00 58.81 258 TYR A O 1
ATOM 2014 N N . SER A 1 259 ? 28.876 -5.295 -19.533 1.00 72.56 259 SER A N 1
ATOM 2015 C CA . SER A 1 259 ? 28.508 -5.673 -18.179 1.00 72.56 259 SER A CA 1
ATOM 2016 C C . SER A 1 259 ? 28.298 -4.446 -17.320 1.00 72.56 259 SER A C 1
ATOM 2018 O O . SER A 1 259 ? 29.230 -3.919 -16.717 1.00 72.56 259 SER A O 1
ATOM 2020 N N . ILE A 1 260 ? 27.058 -3.972 -17.313 1.00 80.25 260 ILE A N 1
ATOM 2021 C CA . ILE A 1 260 ? 26.635 -2.757 -16.624 1.00 80.25 260 ILE A CA 1
ATOM 2022 C C . ILE A 1 260 ? 25.428 -3.129 -15.764 1.00 80.25 260 ILE A C 1
ATOM 2024 O O . ILE A 1 260 ? 24.526 -3.828 -16.225 1.00 80.25 260 ILE A O 1
ATOM 2028 N N . CYS A 1 261 ? 25.440 -2.707 -14.505 1.00 80.25 261 CYS A N 1
ATOM 2029 C CA . CYS A 1 261 ? 24.285 -2.759 -13.630 1.00 80.25 261 CYS A CA 1
ATOM 2030 C C . CYS A 1 261 ? 23.304 -1.666 -14.048 1.00 80.25 261 CYS A C 1
ATOM 2032 O O . CYS A 1 261 ? 23.675 -0.499 -14.183 1.00 80.25 261 CYS A O 1
ATOM 2034 N N . VAL A 1 262 ? 22.065 -2.078 -14.266 1.00 78.88 262 VAL A N 1
ATOM 2035 C CA . VAL A 1 262 ? 20.957 -1.206 -14.653 1.00 78.88 262 VAL A CA 1
ATOM 2036 C C . VAL A 1 262 ? 19.779 -1.337 -13.666 1.00 78.88 262 VAL A C 1
ATOM 2038 O O . VAL A 1 262 ? 18.803 -0.612 -13.774 1.00 78.88 262 VAL A O 1
ATOM 2041 N N . ASP A 1 263 ? 19.906 -2.207 -12.656 1.00 78.25 263 ASP A N 1
ATOM 2042 C CA . ASP A 1 263 ? 18.866 -2.512 -11.669 1.00 78.25 263 ASP A CA 1
ATOM 2043 C C . ASP A 1 263 ? 18.446 -1.256 -10.872 1.00 78.25 263 ASP A C 1
ATOM 2045 O O . ASP A 1 263 ? 19.283 -0.658 -10.202 1.00 78.25 263 ASP A O 1
ATOM 2049 N N . PRO A 1 264 ? 17.169 -0.844 -10.911 1.00 72.25 264 PRO A N 1
ATOM 2050 C CA . PRO A 1 264 ? 16.663 0.323 -10.190 1.00 72.25 264 PRO A CA 1
ATOM 2051 C C . PRO A 1 264 ? 16.420 0.098 -8.683 1.00 72.25 264 PRO A C 1
ATOM 2053 O O . PRO A 1 264 ? 15.880 0.989 -8.032 1.00 72.25 264 PRO A O 1
ATOM 2056 N N . LEU A 1 265 ? 16.779 -1.056 -8.104 1.00 66.62 265 LEU A N 1
ATOM 2057 C CA . LEU A 1 265 ? 16.601 -1.382 -6.673 1.00 66.62 265 LEU A CA 1
ATOM 2058 C C . LEU A 1 265 ? 15.135 -1.378 -6.195 1.00 66.62 265 LEU A C 1
ATOM 2060 O O . LEU A 1 265 ? 14.832 -1.014 -5.049 1.00 66.62 265 LEU A O 1
ATOM 2064 N N . LEU A 1 266 ? 14.221 -1.789 -7.076 1.00 56.69 266 LEU A N 1
ATOM 2065 C CA . LEU A 1 266 ? 12.777 -1.767 -6.826 1.00 56.69 266 LEU A CA 1
ATOM 2066 C C . LEU A 1 266 ? 12.295 -2.875 -5.880 1.00 56.69 266 LEU A C 1
ATOM 2068 O O . LEU A 1 266 ? 11.377 -2.650 -5.094 1.00 56.69 266 LEU A O 1
ATOM 2072 N N . TYR A 1 267 ? 12.930 -4.049 -5.895 1.00 50.66 267 TYR A N 1
ATOM 2073 C CA . TYR A 1 267 ? 12.504 -5.182 -5.074 1.00 50.66 267 TYR A CA 1
ATOM 2074 C C . TYR A 1 267 ? 13.273 -5.256 -3.756 1.00 50.66 267 TYR A C 1
ATOM 2076 O O . TYR A 1 267 ? 14.497 -5.179 -3.700 1.00 50.66 267 TYR A O 1
ATOM 2084 N N . LYS A 1 268 ? 12.548 -5.452 -2.652 1.00 43.72 268 LYS A N 1
ATOM 2085 C CA . LYS A 1 268 ? 13.142 -5.573 -1.312 1.00 43.72 268 LYS A CA 1
ATOM 2086 C C . LYS A 1 268 ? 14.120 -6.750 -1.208 1.00 43.72 268 LYS A C 1
ATOM 2088 O O . LYS A 1 268 ? 15.114 -6.636 -0.498 1.00 43.72 268 LYS A O 1
ATOM 2093 N N . ASP A 1 269 ? 13.879 -7.819 -1.961 1.00 41.09 269 ASP A N 1
ATOM 2094 C CA . ASP A 1 269 ? 14.721 -9.019 -1.978 1.00 41.09 269 ASP A CA 1
ATOM 2095 C C . ASP A 1 269 ? 16.066 -8.795 -2.699 1.00 41.09 269 ASP A C 1
ATOM 2097 O O . ASP A 1 269 ? 17.030 -9.503 -2.419 1.00 41.09 269 ASP A O 1
ATOM 2101 N N . THR A 1 270 ? 16.189 -7.774 -3.564 1.00 44.84 270 THR A N 1
ATOM 2102 C CA . THR A 1 270 ? 17.483 -7.367 -4.152 1.00 44.84 270 THR A CA 1
ATOM 2103 C C . THR A 1 270 ? 18.250 -6.370 -3.277 1.00 44.84 270 THR A C 1
ATOM 2105 O O . THR A 1 270 ? 19.425 -6.108 -3.531 1.00 44.84 270 THR A O 1
ATOM 2108 N N . ARG A 1 271 ? 17.639 -5.850 -2.198 1.00 48.62 271 ARG A N 1
ATOM 2109 C CA . ARG A 1 271 ? 18.287 -4.906 -1.266 1.00 48.62 271 ARG A CA 1
ATOM 2110 C C . ARG A 1 271 ? 19.241 -5.558 -0.265 1.00 48.62 271 ARG A C 1
ATOM 2112 O O . ARG A 1 271 ? 20.011 -4.835 0.363 1.00 48.62 271 ARG A O 1
ATOM 2119 N N . GLU A 1 272 ? 19.215 -6.881 -0.085 1.00 42.88 272 GLU A N 1
ATOM 2120 C CA . GLU A 1 272 ? 20.037 -7.555 0.938 1.00 42.88 272 GLU A CA 1
ATOM 2121 C C . GLU A 1 272 ? 21.558 -7.405 0.712 1.00 42.88 272 GLU A C 1
ATOM 2123 O O . GLU A 1 272 ? 22.322 -7.538 1.667 1.00 42.88 272 GLU A O 1
ATOM 2128 N N . SER A 1 273 ? 22.001 -7.058 -0.505 1.00 52.34 273 SER A N 1
ATOM 2129 C CA . SER A 1 273 ? 23.414 -6.818 -0.848 1.00 52.34 273 SER A CA 1
ATOM 2130 C C . SER A 1 273 ? 23.805 -5.335 -0.962 1.00 52.34 273 SER A C 1
ATOM 2132 O O . SER A 1 273 ? 24.892 -5.016 -1.456 1.00 52.34 273 SER A O 1
ATOM 2134 N N . VAL A 1 274 ? 22.945 -4.415 -0.512 1.00 55.00 274 VAL A N 1
ATOM 2135 C CA . VAL A 1 274 ? 23.233 -2.974 -0.503 1.00 55.00 274 VAL A CA 1
ATOM 2136 C C . VAL A 1 274 ? 24.052 -2.603 0.743 1.00 55.00 274 VAL A C 1
ATOM 2138 O O . VAL A 1 274 ? 23.775 -3.072 1.847 1.00 55.00 274 VAL A O 1
ATOM 2141 N N . SER A 1 275 ? 25.078 -1.757 0.592 1.00 58.34 275 SER A N 1
ATOM 2142 C CA . SER A 1 275 ? 25.873 -1.246 1.721 1.00 58.34 275 SER A CA 1
ATOM 2143 C C . SER A 1 275 ? 25.002 -0.568 2.787 1.00 58.34 275 SER A C 1
ATOM 2145 O O . SER A 1 275 ? 23.934 -0.046 2.488 1.00 58.34 275 SER A O 1
ATOM 2147 N N . GLU A 1 276 ? 25.490 -0.471 4.033 1.00 48.34 276 GLU A N 1
ATOM 2148 C CA . GLU A 1 276 ? 24.788 0.225 5.136 1.00 48.34 276 GLU A CA 1
ATOM 2149 C C . GLU A 1 276 ? 24.387 1.680 4.808 1.00 48.34 276 GLU A C 1
ATOM 2151 O O . GLU A 1 276 ? 23.524 2.246 5.476 1.00 48.34 276 GLU A O 1
ATOM 2156 N N . THR A 1 277 ? 25.016 2.294 3.799 1.00 53.69 277 THR A N 1
ATOM 2157 C CA . THR A 1 277 ? 24.700 3.648 3.319 1.00 53.69 277 THR A CA 1
ATOM 2158 C C . THR A 1 277 ? 23.640 3.696 2.218 1.00 53.69 277 THR A C 1
ATOM 2160 O O . THR A 1 277 ? 23.156 4.782 1.932 1.00 53.69 277 THR A O 1
ATOM 2163 N N . GLY A 1 278 ? 23.260 2.562 1.619 1.00 57.19 278 GLY A N 1
ATOM 2164 C CA . GLY A 1 278 ? 22.287 2.502 0.521 1.00 57.19 278 GLY A CA 1
ATOM 2165 C C . GLY A 1 278 ? 22.889 2.588 -0.889 1.00 57.19 278 GLY A C 1
ATOM 2166 O O . GLY A 1 278 ? 22.176 2.374 -1.862 1.00 57.19 278 GLY A O 1
ATOM 2167 N N . ASP A 1 279 ? 24.188 2.878 -1.019 1.00 64.31 279 ASP A N 1
ATOM 2168 C CA . ASP A 1 279 ? 24.757 3.348 -2.291 1.00 64.31 279 ASP A CA 1
ATOM 2169 C C . ASP A 1 279 ? 25.485 2.284 -3.112 1.00 64.31 279 ASP A C 1
ATOM 2171 O O . ASP A 1 279 ? 25.801 2.544 -4.270 1.00 64.31 279 ASP A O 1
ATOM 2175 N N . VAL A 1 280 ? 25.837 1.129 -2.540 1.00 67.00 280 VAL A N 1
ATOM 2176 C CA . VAL A 1 280 ? 26.689 0.140 -3.223 1.00 67.00 280 VAL A CA 1
ATOM 2177 C C . VAL A 1 280 ? 26.039 -1.231 -3.239 1.00 67.00 280 VAL A C 1
ATOM 2179 O O . VAL A 1 280 ? 25.784 -1.777 -2.174 1.00 67.00 280 VAL A O 1
ATOM 2182 N N . LEU A 1 281 ? 25.853 -1.803 -4.430 1.00 69.19 281 LEU A N 1
ATOM 2183 C CA . LEU A 1 281 ? 25.356 -3.166 -4.640 1.00 69.19 281 LEU A CA 1
ATOM 2184 C C . LEU A 1 281 ? 26.501 -4.086 -5.089 1.00 69.19 281 LEU A C 1
ATOM 2186 O O . LEU A 1 281 ? 27.241 -3.745 -6.021 1.00 69.19 281 LEU A O 1
ATOM 2190 N N . SER A 1 282 ? 26.632 -5.261 -4.469 1.00 64.62 282 SER A N 1
ATOM 2191 C CA . SER A 1 282 ? 27.539 -6.327 -4.921 1.00 64.62 282 SER A CA 1
ATOM 2192 C C . SER A 1 282 ? 26.805 -7.419 -5.697 1.00 64.62 282 SER A C 1
ATOM 2194 O O . SER A 1 282 ? 25.728 -7.867 -5.305 1.00 64.62 282 SER A O 1
ATOM 2196 N N . ASN A 1 283 ? 27.407 -7.885 -6.794 1.00 63.22 283 ASN A N 1
ATOM 2197 C CA . ASN A 1 283 ? 26.862 -8.987 -7.588 1.00 63.22 283 ASN A CA 1
ATOM 2198 C C . ASN A 1 283 ? 27.242 -10.349 -6.976 1.00 63.22 283 ASN A C 1
ATOM 2200 O O . ASN A 1 283 ? 28.353 -10.832 -7.186 1.00 63.22 283 ASN A O 1
ATOM 2204 N N . GLU A 1 284 ? 26.333 -10.973 -6.219 1.00 54.56 284 GLU A N 1
ATOM 2205 C CA . GLU A 1 284 ? 26.605 -12.240 -5.511 1.00 54.56 284 GLU A CA 1
ATOM 2206 C C . GLU A 1 284 ? 26.248 -13.510 -6.313 1.00 54.56 284 GLU A C 1
ATOM 2208 O O . GLU A 1 284 ? 26.705 -14.602 -5.980 1.00 54.56 284 GLU A O 1
ATOM 2213 N N . ASN A 1 285 ? 25.484 -13.389 -7.407 1.00 49.69 285 ASN A N 1
ATOM 2214 C CA . ASN A 1 285 ? 24.930 -14.523 -8.170 1.00 49.69 285 ASN A CA 1
ATOM 2215 C C . ASN A 1 285 ? 25.803 -14.999 -9.353 1.00 49.69 285 ASN A C 1
ATOM 2217 O O . ASN A 1 285 ? 25.329 -15.688 -10.260 1.00 49.69 285 ASN A O 1
ATOM 2221 N N . ALA A 1 286 ? 27.093 -14.666 -9.379 1.00 45.97 286 ALA A N 1
ATOM 2222 C CA . ALA A 1 286 ? 27.972 -15.065 -10.474 1.00 45.97 286 ALA A CA 1
ATOM 2223 C C . ALA A 1 286 ? 28.392 -16.546 -10.363 1.00 45.97 286 ALA A C 1
ATOM 2225 O O . ALA A 1 286 ? 29.241 -16.914 -9.555 1.00 45.97 286 ALA A O 1
ATOM 2226 N N . SER A 1 287 ? 27.844 -17.411 -11.223 1.00 43.28 287 SER A N 1
ATOM 2227 C CA . SER A 1 287 ? 28.404 -18.756 -11.410 1.00 43.28 287 SER A CA 1
ATOM 2228 C C . SER A 1 287 ? 29.821 -18.680 -12.018 1.00 43.28 287 SER A C 1
ATOM 2230 O O . SER A 1 287 ? 30.092 -17.848 -12.888 1.00 43.28 287 SER A O 1
ATOM 2232 N N . GLU A 1 288 ? 30.738 -19.551 -11.572 1.00 44.00 288 GLU A N 1
ATOM 2233 C CA . GLU A 1 288 ? 32.181 -19.514 -11.901 1.00 44.00 288 GLU A CA 1
ATOM 2234 C C . GLU A 1 288 ? 32.514 -19.570 -13.413 1.00 44.00 288 GLU A C 1
ATOM 2236 O O . GLU A 1 288 ? 33.634 -19.244 -13.814 1.00 44.00 288 GLU A O 1
ATOM 2241 N N . SER A 1 289 ? 31.574 -19.968 -14.279 1.00 44.62 289 SER A N 1
ATOM 2242 C CA . SER A 1 289 ? 31.825 -20.199 -15.710 1.00 44.62 289 SER A CA 1
ATOM 2243 C C . SER A 1 289 ? 31.791 -18.955 -16.615 1.00 44.62 289 SER A C 1
ATOM 2245 O O . SER A 1 289 ? 32.099 -19.082 -17.798 1.00 44.62 289 SER A O 1
ATOM 2247 N N . GLU A 1 290 ? 31.456 -17.763 -16.104 1.00 45.94 290 GLU A N 1
ATOM 2248 C CA . GLU A 1 290 ? 31.214 -16.540 -16.911 1.00 45.94 290 GLU A CA 1
ATOM 2249 C C . GLU A 1 290 ? 32.135 -15.349 -16.533 1.00 45.94 290 GLU A C 1
ATOM 2251 O O . GLU A 1 290 ? 31.818 -14.179 -16.745 1.00 45.94 290 GLU A O 1
ATOM 2256 N N . SER A 1 291 ? 33.305 -15.648 -15.966 1.00 43.75 291 SER A N 1
ATOM 2257 C CA . SER A 1 291 ? 34.105 -14.764 -15.098 1.00 43.75 291 SER A CA 1
ATOM 2258 C C . SER A 1 291 ? 34.974 -13.666 -15.739 1.00 43.75 291 SER A C 1
ATOM 2260 O O . SER A 1 291 ? 35.691 -12.991 -15.011 1.00 43.75 291 SER A O 1
ATOM 2262 N N . GLN A 1 292 ? 34.962 -13.427 -17.057 1.00 43.97 292 GLN A N 1
ATOM 2263 C CA . GLN A 1 292 ? 35.896 -12.442 -17.656 1.00 43.97 292 GLN A CA 1
ATOM 2264 C C . GLN A 1 292 ? 35.287 -11.110 -18.106 1.00 43.97 292 GLN A C 1
ATOM 2266 O O . GLN A 1 292 ? 36.034 -10.216 -18.496 1.00 43.97 292 GLN A O 1
ATOM 2271 N N . ARG A 1 293 ? 33.962 -10.943 -18.064 1.00 52.62 293 ARG A N 1
ATOM 2272 C CA . ARG A 1 293 ? 33.295 -9.695 -18.482 1.00 52.62 293 ARG A CA 1
ATOM 2273 C C . ARG A 1 293 ? 32.062 -9.420 -17.625 1.00 52.62 293 ARG A C 1
ATOM 2275 O O . ARG A 1 293 ? 30.969 -9.309 -18.167 1.00 52.62 293 ARG A O 1
ATOM 2282 N N . ARG A 1 294 ? 32.215 -9.381 -16.295 1.00 67.50 294 ARG A N 1
ATOM 2283 C CA . ARG A 1 294 ? 31.112 -9.076 -15.371 1.00 67.50 294 ARG A CA 1
ATOM 2284 C C . ARG A 1 294 ? 31.404 -7.905 -14.437 1.00 67.50 294 ARG A C 1
ATOM 2286 O O . ARG A 1 294 ? 32.497 -7.843 -13.887 1.00 67.50 294 ARG A O 1
ATOM 2293 N N . TRP A 1 295 ? 30.449 -6.988 -14.265 1.00 70.88 295 TRP A N 1
ATOM 2294 C CA . TRP A 1 295 ? 30.503 -5.992 -13.196 1.00 70.88 295 TRP A CA 1
ATOM 2295 C C . TRP A 1 295 ? 30.448 -6.707 -11.841 1.00 70.88 295 TRP A C 1
ATOM 2297 O O . TRP A 1 295 ? 29.710 -7.679 -11.665 1.00 70.88 295 TRP A O 1
ATOM 2307 N N . ALA A 1 296 ? 31.264 -6.236 -10.909 1.00 73.12 296 ALA A N 1
ATOM 2308 C CA . ALA A 1 296 ? 31.415 -6.760 -9.561 1.00 73.12 296 ALA A CA 1
ATOM 2309 C C . ALA A 1 296 ? 30.671 -5.894 -8.540 1.00 73.12 296 ALA A C 1
ATOM 2311 O O . ALA A 1 296 ? 30.013 -6.416 -7.640 1.00 73.12 296 ALA A O 1
ATOM 2312 N N . THR A 1 297 ? 30.752 -4.571 -8.699 1.00 80.44 297 THR A N 1
ATOM 2313 C CA . THR A 1 297 ? 30.067 -3.605 -7.837 1.00 80.44 297 THR A CA 1
ATOM 2314 C C . THR A 1 297 ? 29.382 -2.526 -8.661 1.00 80.44 297 THR A C 1
ATOM 2316 O O . THR A 1 297 ? 29.817 -2.193 -9.767 1.00 80.44 297 THR A O 1
ATOM 2319 N N . ALA A 1 298 ? 28.306 -1.972 -8.114 1.00 83.44 298 ALA A N 1
ATOM 2320 C CA . ALA A 1 298 ? 27.594 -0.835 -8.673 1.00 83.44 298 ALA A CA 1
ATOM 2321 C C . ALA A 1 298 ? 27.411 0.233 -7.594 1.00 83.44 298 ALA A C 1
ATOM 2323 O O . ALA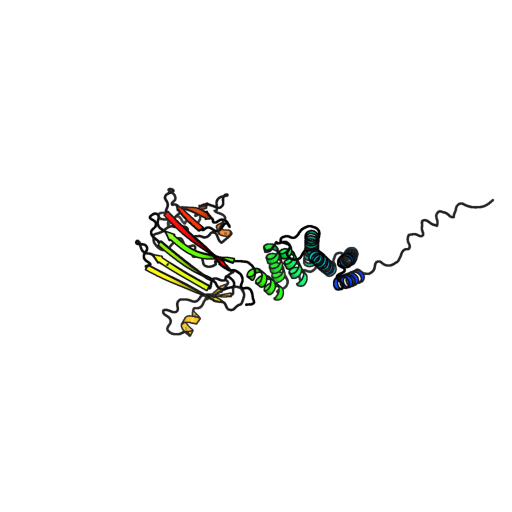 A 1 298 ? 27.060 -0.099 -6.466 1.00 83.44 298 ALA A O 1
ATOM 2324 N N . VAL A 1 299 ? 27.676 1.493 -7.937 1.00 85.69 299 VAL A N 1
ATOM 2325 C CA . VAL A 1 299 ? 27.515 2.658 -7.061 1.00 85.69 299 VAL A CA 1
ATOM 2326 C C . VAL A 1 299 ? 26.373 3.518 -7.582 1.00 85.69 299 VAL A C 1
ATOM 2328 O O . VAL A 1 299 ? 26.387 3.921 -8.746 1.00 85.69 299 VAL A O 1
ATOM 2331 N N . TYR A 1 300 ? 25.413 3.813 -6.719 1.00 84.69 300 TYR A N 1
ATOM 2332 C CA . TYR A 1 300 ? 24.186 4.524 -7.039 1.00 84.69 300 TYR A CA 1
ATOM 2333 C C . TYR A 1 300 ? 24.293 6.006 -6.693 1.00 84.69 300 TYR A C 1
ATOM 2335 O O . TYR A 1 300 ? 24.985 6.416 -5.762 1.00 84.69 300 TYR A O 1
ATOM 2343 N N . THR A 1 301 ? 23.604 6.823 -7.479 1.00 83.06 301 THR A N 1
ATOM 2344 C CA . THR A 1 301 ? 23.311 8.223 -7.174 1.00 83.06 301 THR A CA 1
ATOM 2345 C C . THR A 1 301 ? 21.805 8.372 -7.093 1.00 83.06 301 THR A C 1
ATOM 2347 O O . THR A 1 301 ? 21.107 7.930 -8.005 1.00 83.06 301 THR A O 1
ATOM 2350 N N . PHE A 1 302 ? 21.327 9.015 -6.033 1.00 76.50 302 PHE A N 1
ATOM 2351 C CA . PHE A 1 302 ? 19.907 9.212 -5.771 1.00 76.50 302 PHE A CA 1
ATOM 2352 C C . PHE A 1 302 ? 19.500 10.678 -5.950 1.00 76.50 302 PHE A C 1
ATOM 2354 O O . PHE A 1 302 ? 20.328 11.581 -5.789 1.00 76.50 302 PHE A O 1
ATOM 2361 N N . ASP A 1 303 ? 18.237 10.910 -6.298 1.00 71.94 303 ASP A N 1
ATOM 2362 C CA . ASP A 1 303 ? 17.619 12.237 -6.262 1.00 71.94 303 ASP A CA 1
ATOM 2363 C C . ASP A 1 303 ? 17.272 12.679 -4.819 1.00 71.94 303 ASP A C 1
ATOM 2365 O O . ASP A 1 303 ? 17.587 12.001 -3.839 1.00 71.94 303 ASP A O 1
ATOM 2369 N N . GLU A 1 304 ? 16.637 13.848 -4.670 1.00 64.31 304 GLU A N 1
ATOM 2370 C CA . GLU A 1 304 ? 16.276 14.417 -3.359 1.00 64.31 304 GLU A CA 1
ATOM 2371 C C . GLU A 1 304 ? 15.208 13.608 -2.600 1.00 64.31 304 GLU A C 1
ATOM 2373 O O . GLU A 1 304 ? 15.056 13.789 -1.390 1.00 64.31 304 GLU A O 1
ATOM 2378 N N . VAL A 1 305 ? 14.479 12.727 -3.291 1.00 60.06 305 VAL A N 1
ATOM 2379 C CA . VAL A 1 305 ? 13.390 11.909 -2.736 1.00 60.06 305 VAL A CA 1
ATOM 2380 C C . VAL A 1 305 ? 13.760 10.423 -2.631 1.00 60.06 305 VAL A C 1
ATOM 2382 O O . VAL A 1 305 ? 12.976 9.633 -2.114 1.00 60.06 305 VAL A O 1
ATOM 2385 N N . GLY A 1 306 ? 14.984 10.054 -3.023 1.00 65.56 306 GLY A N 1
ATOM 2386 C CA . GLY A 1 306 ? 15.569 8.733 -2.807 1.00 65.56 306 GLY A CA 1
ATOM 2387 C C . GLY A 1 306 ? 15.453 7.758 -3.981 1.00 65.56 306 GLY A C 1
ATOM 2388 O O . GLY A 1 306 ? 15.732 6.575 -3.782 1.00 65.56 306 GLY A O 1
ATOM 2389 N N . HIS A 1 307 ? 15.086 8.201 -5.188 1.00 71.94 307 HIS A N 1
ATOM 2390 C CA . HIS A 1 307 ? 15.098 7.336 -6.375 1.00 71.94 307 HIS A CA 1
ATOM 2391 C C . HIS A 1 307 ? 16.488 7.296 -7.015 1.00 71.94 307 HIS A C 1
ATOM 2393 O O . HIS A 1 307 ? 17.143 8.338 -7.122 1.00 71.94 307 HIS A O 1
ATOM 2399 N N . PRO A 1 308 ? 16.963 6.127 -7.478 1.00 80.06 308 PRO A N 1
ATOM 2400 C CA . PRO A 1 308 ? 18.244 6.040 -8.157 1.00 80.06 308 PRO A CA 1
ATOM 2401 C C . PRO A 1 308 ? 18.145 6.663 -9.547 1.00 80.06 308 PRO A C 1
ATOM 2403 O O . PRO A 1 308 ? 17.351 6.231 -10.373 1.00 80.06 308 PRO A O 1
ATOM 2406 N N . VAL A 1 309 ? 18.976 7.662 -9.822 1.00 86.25 309 VAL A N 1
ATOM 2407 C CA . VAL A 1 309 ? 19.001 8.397 -11.100 1.00 86.25 309 VAL A CA 1
ATOM 2408 C C . VAL A 1 309 ? 20.239 8.094 -11.935 1.00 86.25 309 VAL A C 1
ATOM 2410 O O . VAL A 1 309 ? 20.257 8.333 -13.143 1.00 86.25 309 VAL A O 1
ATOM 2413 N N . ALA A 1 310 ? 21.286 7.551 -11.311 1.00 90.31 310 ALA A N 1
ATOM 2414 C CA . ALA A 1 310 ? 22.460 7.066 -12.018 1.00 90.31 310 ALA A CA 1
ATOM 2415 C C . ALA A 1 310 ? 23.109 5.888 -11.295 1.00 90.31 310 ALA A C 1
ATOM 2417 O O . ALA A 1 310 ? 23.117 5.818 -10.066 1.00 90.31 310 ALA A O 1
ATOM 2418 N N . ILE A 1 311 ? 23.711 4.997 -12.077 1.00 89.25 311 ILE A N 1
ATOM 2419 C CA . ILE A 1 311 ? 24.430 3.820 -11.592 1.00 89.25 311 ILE A CA 1
ATOM 2420 C C . ILE A 1 311 ? 25.799 3.809 -12.257 1.00 89.25 311 ILE A C 1
ATOM 2422 O O . ILE A 1 311 ? 25.900 3.912 -13.476 1.00 89.25 311 ILE A O 1
ATOM 2426 N N . THR A 1 312 ? 26.871 3.671 -11.485 1.00 91.12 312 THR A N 1
ATOM 2427 C CA . THR A 1 312 ? 28.223 3.457 -12.014 1.00 91.12 312 THR A CA 1
ATOM 2428 C C . THR A 1 312 ? 28.674 2.054 -11.671 1.00 91.12 312 THR A C 1
ATOM 2430 O O . THR A 1 312 ? 28.765 1.696 -10.502 1.00 91.12 312 THR A O 1
ATOM 2433 N N . SER A 1 313 ? 28.959 1.257 -12.692 1.00 87.81 313 SER A N 1
ATOM 2434 C CA . SER A 1 313 ? 29.360 -0.138 -12.540 1.00 87.81 313 SER A CA 1
ATOM 2435 C C . SER A 1 313 ? 30.869 -0.292 -12.654 1.00 87.81 313 SER A C 1
ATOM 2437 O O . SER A 1 313 ? 31.516 0.395 -13.450 1.00 87.81 313 SER A O 1
ATOM 2439 N N . TYR A 1 314 ? 31.426 -1.216 -11.880 1.00 86.56 314 TYR A N 1
ATOM 2440 C CA . TYR A 1 314 ? 32.857 -1.485 -11.814 1.00 86.56 314 TYR A CA 1
ATOM 2441 C C . TYR A 1 314 ? 33.134 -2.976 -11.962 1.00 86.56 314 TYR A C 1
ATOM 2443 O O . TYR A 1 314 ? 32.383 -3.807 -11.458 1.00 86.56 314 TYR A O 1
ATOM 2451 N N . TYR A 1 315 ? 34.237 -3.322 -12.617 1.00 84.38 315 TYR A N 1
ATOM 2452 C CA . TYR A 1 315 ? 34.812 -4.665 -12.590 1.00 84.38 315 TYR A CA 1
ATOM 2453 C C . TYR A 1 315 ? 35.486 -4.955 -11.235 1.00 84.38 315 TYR A C 1
ATOM 2455 O O . TYR A 1 315 ? 35.697 -4.052 -10.425 1.00 84.38 315 TYR A O 1
ATOM 2463 N N . GLU A 1 316 ? 35.881 -6.212 -10.994 1.00 81.75 316 GLU A N 1
ATOM 2464 C CA . GLU A 1 316 ? 36.584 -6.620 -9.760 1.00 81.75 316 GLU A CA 1
ATOM 2465 C C . GLU A 1 316 ? 37.891 -5.849 -9.512 1.00 81.75 316 GLU A C 1
ATOM 2467 O O . GLU A 1 316 ? 38.280 -5.631 -8.365 1.00 81.75 316 GLU A O 1
ATOM 2472 N N . ASP A 1 317 ? 38.576 -5.419 -10.576 1.00 83.75 317 ASP A N 1
ATOM 2473 C CA . ASP A 1 317 ? 39.812 -4.636 -10.483 1.00 83.75 317 ASP A CA 1
ATOM 2474 C C . ASP A 1 317 ? 39.574 -3.145 -10.165 1.00 83.75 317 ASP A C 1
ATOM 2476 O O . ASP A 1 317 ? 40.530 -2.371 -10.056 1.00 83.75 317 ASP A O 1
ATOM 2480 N N . GLY A 1 318 ? 38.309 -2.744 -9.999 1.00 84.81 318 GLY A N 1
ATOM 2481 C CA . GLY A 1 318 ? 37.884 -1.379 -9.704 1.00 84.81 318 GLY A CA 1
ATOM 2482 C C . GLY A 1 318 ? 37.830 -0.458 -10.923 1.00 84.81 318 GLY A C 1
ATOM 2483 O O . GLY A 1 318 ? 37.594 0.741 -10.762 1.00 84.81 318 GLY A O 1
ATOM 2484 N N . THR A 1 319 ? 38.051 -0.967 -12.139 1.00 89.44 319 THR A N 1
ATOM 2485 C CA . THR A 1 319 ? 37.856 -0.176 -13.361 1.00 89.44 319 THR A CA 1
ATOM 2486 C C . THR A 1 319 ? 36.374 -0.068 -13.712 1.00 89.44 319 THR A C 1
ATOM 2488 O O . THR A 1 319 ? 35.599 -0.990 -13.476 1.00 89.44 319 THR A O 1
ATOM 2491 N N . ILE A 1 320 ? 35.965 1.079 -14.261 1.00 90.00 320 ILE A N 1
ATOM 2492 C CA . ILE A 1 320 ? 34.568 1.322 -14.647 1.00 90.00 320 ILE A CA 1
ATOM 2493 C C . ILE A 1 320 ? 34.201 0.402 -15.816 1.00 90.00 320 ILE A C 1
ATOM 2495 O O . ILE A 1 320 ? 34.894 0.390 -16.836 1.00 90.00 320 ILE A O 1
ATOM 2499 N N . SER A 1 321 ? 33.093 -0.326 -15.685 1.00 86.75 321 SER A N 1
ATOM 2500 C CA . SER A 1 321 ? 32.523 -1.150 -16.754 1.00 86.75 321 SER A CA 1
ATOM 2501 C C . SER A 1 321 ? 31.464 -0.411 -17.572 1.00 86.75 321 SER A C 1
ATOM 2503 O O . SER A 1 321 ? 31.296 -0.701 -18.756 1.00 86.75 321 SER A O 1
ATOM 2505 N N . GLY A 1 322 ? 30.813 0.588 -16.976 1.00 89.56 322 GLY A N 1
ATOM 2506 C CA . GLY A 1 322 ? 29.893 1.505 -17.641 1.00 89.56 322 GLY A CA 1
ATOM 2507 C C . GLY A 1 322 ? 28.998 2.237 -16.649 1.00 89.56 322 GLY A C 1
ATOM 2508 O O . GLY A 1 322 ? 29.150 2.099 -15.432 1.00 89.56 322 GLY A O 1
ATOM 2509 N N . THR A 1 323 ? 28.070 3.023 -17.178 1.00 92.81 323 THR A N 1
ATOM 2510 C CA . THR A 1 323 ? 27.117 3.808 -16.385 1.00 92.81 323 THR A CA 1
ATOM 2511 C C . THR A 1 323 ? 25.698 3.612 -16.886 1.00 92.81 323 THR A C 1
ATOM 2513 O O . THR A 1 323 ? 25.500 3.461 -18.088 1.00 92.81 323 THR A O 1
ATOM 2516 N N . ALA A 1 324 ? 24.719 3.691 -15.995 1.00 91.38 324 ALA A N 1
ATOM 2517 C CA . ALA A 1 324 ? 23.310 3.779 -16.341 1.00 91.38 324 ALA A CA 1
ATOM 2518 C C . ALA A 1 324 ? 22.712 5.101 -15.854 1.00 91.38 324 ALA A C 1
ATOM 2520 O O . ALA A 1 324 ? 23.167 5.652 -14.849 1.00 91.38 324 ALA A O 1
ATOM 2521 N N . VAL A 1 325 ? 21.708 5.596 -16.568 1.00 93.44 325 VAL A N 1
ATOM 2522 C CA . VAL A 1 325 ? 20.878 6.746 -16.186 1.00 93.44 325 VAL A CA 1
ATOM 2523 C C . VAL A 1 325 ? 19.432 6.287 -16.150 1.00 93.44 325 VAL A C 1
ATOM 2525 O O . VAL A 1 325 ? 19.027 5.506 -17.012 1.00 93.44 325 VAL A O 1
ATOM 2528 N N . LEU A 1 326 ? 18.691 6.758 -15.152 1.00 90.38 326 LEU A N 1
ATOM 2529 C CA . LEU A 1 326 ? 17.307 6.390 -14.891 1.00 90.38 326 LEU A CA 1
ATOM 2530 C C . LEU A 1 326 ? 16.476 7.661 -14.719 1.00 90.38 326 LEU A C 1
ATOM 2532 O O . LEU A 1 326 ? 16.887 8.590 -14.022 1.00 90.38 326 LEU A O 1
ATOM 2536 N N . GLU A 1 327 ? 15.309 7.693 -15.353 1.00 91.06 327 GLU A N 1
ATOM 2537 C CA . GLU A 1 327 ? 14.363 8.801 -15.264 1.00 91.06 327 GLU A CA 1
ATOM 2538 C C . GLU A 1 327 ? 13.026 8.307 -14.723 1.00 91.06 327 GLU A C 1
ATOM 2540 O O . GLU A 1 327 ? 12.435 7.353 -15.237 1.00 91.06 327 GLU A O 1
ATOM 2545 N N . TRP A 1 328 ? 12.552 9.004 -13.697 1.00 84.12 328 TRP A N 1
ATOM 2546 C CA . TRP A 1 328 ? 11.337 8.686 -12.968 1.00 84.12 328 TRP A CA 1
ATOM 2547 C C . TRP A 1 328 ? 10.272 9.733 -13.252 1.00 84.12 328 TRP A C 1
ATOM 2549 O O . TRP A 1 328 ? 10.564 10.930 -13.304 1.00 84.12 328 TRP A O 1
ATOM 2559 N N . THR A 1 329 ? 9.033 9.281 -13.395 1.00 84.06 329 THR A N 1
ATOM 2560 C CA . THR A 1 329 ? 7.872 10.152 -13.546 1.00 84.06 329 THR A CA 1
ATOM 2561 C C . THR A 1 329 ? 6.864 9.834 -12.459 1.00 84.06 329 THR A C 1
ATOM 2563 O O . THR A 1 329 ? 6.630 8.675 -12.125 1.00 84.06 329 THR A O 1
ATOM 2566 N N . VAL A 1 330 ? 6.258 10.884 -11.919 1.00 76.94 330 VAL A N 1
ATOM 2567 C CA . VAL A 1 330 ? 5.117 10.761 -11.023 1.00 76.94 330 VAL A CA 1
ATOM 2568 C C . VAL A 1 330 ? 3.861 10.582 -11.867 1.00 76.94 330 VAL A C 1
ATOM 2570 O O . VAL A 1 330 ? 3.520 11.453 -12.670 1.00 76.94 330 VAL A O 1
ATOM 2573 N N . ILE A 1 331 ? 3.188 9.450 -11.692 1.00 71.00 331 ILE A N 1
ATOM 2574 C CA . ILE A 1 331 ? 1.825 9.251 -12.166 1.00 71.00 331 ILE A CA 1
ATOM 2575 C C . ILE A 1 331 ? 0.915 9.705 -11.035 1.00 71.00 331 ILE A C 1
ATOM 2577 O O . ILE A 1 331 ? 0.787 9.046 -10.002 1.00 71.00 331 ILE A O 1
ATOM 2581 N N . GLU A 1 332 ? 0.335 10.883 -11.235 1.00 64.88 332 GLU A N 1
ATOM 2582 C CA . GLU A 1 332 ? -0.722 11.376 -10.366 1.00 64.88 332 GLU A CA 1
ATOM 2583 C C . GLU A 1 332 ? -1.969 10.506 -10.558 1.00 64.88 332 GLU A C 1
ATOM 2585 O O . GLU A 1 332 ? -2.285 10.141 -11.699 1.00 64.88 332 GLU A O 1
ATOM 2590 N N . PRO A 1 333 ? -2.699 10.185 -9.480 1.00 57.50 333 PRO A N 1
ATOM 2591 C CA . PRO A 1 333 ? -3.973 9.503 -9.612 1.00 57.50 333 PRO A CA 1
ATOM 2592 C C . PRO A 1 333 ? -4.921 10.357 -10.459 1.00 57.50 333 PRO A C 1
ATOM 2594 O O . PRO A 1 333 ? -4.952 11.586 -10.356 1.00 57.50 333 PRO A O 1
ATOM 2597 N N . VAL A 1 334 ? -5.715 9.709 -11.310 1.00 54.31 334 VAL A N 1
ATOM 2598 C CA . VAL A 1 334 ? -6.746 10.415 -12.074 1.00 54.31 334 VAL A CA 1
ATOM 2599 C C . VAL A 1 334 ? -7.790 10.950 -11.101 1.00 54.31 334 VAL A C 1
ATOM 2601 O O . VAL A 1 334 ? -8.518 10.175 -10.481 1.00 54.31 334 VAL A O 1
ATOM 2604 N N . GLU A 1 335 ? -7.888 12.277 -10.983 1.00 44.75 335 GLU A N 1
ATOM 2605 C CA . GLU A 1 335 ? -9.049 12.910 -10.360 1.00 44.75 335 GLU A CA 1
ATOM 2606 C C . GLU A 1 335 ? -10.288 12.528 -11.183 1.00 44.75 335 GLU A C 1
ATOM 2608 O O . GLU A 1 335 ? -10.449 12.963 -12.328 1.00 44.75 335 GLU A O 1
ATOM 2613 N N . GLU A 1 336 ? -11.184 11.708 -10.628 1.00 37.62 336 GLU A N 1
ATOM 2614 C CA . GLU A 1 336 ? -12.494 11.500 -11.243 1.00 37.62 336 GLU A CA 1
ATOM 2615 C C . GLU A 1 336 ? -13.274 12.826 -11.230 1.00 37.62 336 GLU A C 1
ATOM 2617 O O . GLU A 1 336 ? -13.920 13.190 -10.247 1.00 37.62 336 GLU A O 1
ATOM 2622 N N . GLY A 1 337 ? -13.235 13.543 -12.356 1.00 47.38 337 GLY A N 1
ATOM 2623 C CA . GLY A 1 337 ? -14.151 14.640 -12.659 1.00 47.38 337 GLY A CA 1
ATOM 2624 C C . GLY A 1 337 ? -13.500 15.933 -13.144 1.00 47.38 337 GLY A C 1
ATOM 2625 O O . GLY A 1 337 ? -13.447 16.910 -12.399 1.00 47.38 337 GLY A O 1
ATOM 2626 N N . THR A 1 338 ? -13.170 15.999 -14.439 1.00 35.62 338 THR A N 1
ATOM 2627 C CA . THR A 1 338 ? -13.271 17.253 -15.216 1.00 35.62 338 THR A CA 1
ATOM 2628 C C . THR A 1 338 ? -13.992 17.052 -16.539 1.00 35.62 338 THR A C 1
ATOM 2630 O O . THR A 1 338 ? -13.822 15.982 -17.164 1.00 35.62 338 THR A O 1
#

Organism: NCBI:txid2838623

Secondary structure (DSSP, 8-state):
----SSSSSSSSSSSS----PPPPHHHHHHHHHHHHHTT-HHHHHHHHHHHHHH-TT-HHHHHHHHHHHHHHHHHHSPTT-SS--HHHHHHHHHHHHHHHHHHHH-TT-HHHHHHHHHHHHHTT-HHHHHHHHHHHHHHH--HHHHHHHHHHHHTSPEEEEEEEEEE-TTS-EEEEEEEEE-TTSBEEEEEEEEE-TTS-EEEEEEEEEEE-SSTTEEEEE--STT-SSHHHHHTT-EEEE--SB---------SSS---------SGGGGGGB-TTS-EEE-----GGGTTS---EEEEEE-TTS-EEEEEEE-TTS-EEEEEEEEEEEE----S--

Foldseek 3Di:
DDDDDPPPVVVVVPVPPPPPDLDALVVLQVQLVVCVVVLVLVSSLVSLVSSCVNPVLDLSSLQSNLSSLQSQLVVVDDPPDPARDDSNLVSLVSSLVSLVSSCVSPVQPLSSLQSNLVSCVNNVNNVVSLVSLVSSCVSHVDVVSVVVSLVSLLQDWDKAWAKKWWAFPVRATAKMKGWDADLSQHTAKIKIFGADPRNHTDDIAMWGWDDPPDAQWIWIQHDPPPDPDPVRRVVPIDIGGDHRHDGDDPPDCDDDDAAFDPDFCPDPVQCPQAPPVRFKGADPPDDPPPQDHHFGMKGFDADPVGTTQKIWTAHPVRHTRIMMGIDIDTSRRDDPDD

InterPro domains:
  IPR011990 Tetratricopeptide-like helical domain superfamily [G3DSA:1.25.40.10] (23-160)
  IPR011990 Tetratricopeptide-like helical domain superfamily [SSF48452] (25-143)
  IPR019734 Tetratricopeptide repeat [PF13181] (111-139)
  IPR019734 Tetratricopeptide repeat [PS50005] (25-58)
  IPR019734 Tetratricopeptide repeat [SM00028] (25-58)
  IPR019734 Tetratricopeptide repeat [SM00028] (110-143)

Radius of gyration: 31.4 Å; chains: 1; bounding box: 74×41×125 Å